Protein AF-0000000084412461 (afdb_homodimer)

Radius of gyration: 21.17 Å; Cα contacts (8 Å, |Δi|>4): 610; chains: 2; bounding box: 41×63×53 Å

Sequence (320 aa):
MPRYLPRSIGRQGPRAPRRENVCLLAYGSSVNEALAAAEMLERDGVSVTVIDARFCKPLYTTLILSAAKEHPVMISIEEGSMGRFAAHVMQFLALEGLLDGGLKFRPMTLPDRYIEHGAFRDQLAIAGLTAQHIASTALTTLGRAKDAAKFSLSALSGGAMPRYLPRSIGRQGPRAPRRENVCLLAYGSSVNEALAAAEMLERDGVSVTVIDARFCKPLYTTLILSAAKEHPVMISIEEGSMGRFAAHVMQFLALEGLLDGGLKFRPMTLPDRYIEHGAFRDQLAIAGLTAQHIASTALTTLGRAKDAAKFSLSALSGGA

Foldseek 3Di:
DKDFPPVVCVPPPPPPPLLQEEEEEEEDPLQVQQSLLCVVSVVVVGHYTYIYQDDLPPGPLVVLVVRLQSHQEYEYAYAADPPTSLVVSVVSCVVVVSVVDRHDYHYQYFDPDDQDDDDPVSSCVVRLSGSLSVNLVSCVSSVNNVVNVVSVVVVVPVVD/DKDFPPVVCPPPPPPPDLLQEEEEEEEDPLQVQQSLLSVVSVVVVGRYTYIYQDDLPPGPLVVLVVNLQSHQEYEYAYAADPPTSLVVSVVSCVVVVSVVPRHDYHYQYFDPDDQDDDDPVSSCVVRLSGSLSVNLVSCVSSVNNVVNVVSVVVVVPVVD

InterPro domains:
  IPR005477 Deoxyxylulose-5-phosphate synthase [PTHR43322] (18-148)
  IPR009014 Transketolase C-terminal/Pyruvate-ferredoxin oxidoreductase domain II [G3DSA:3.40.50.920] (16-142)
  IPR009014 Transketolase C-terminal/Pyruvate-ferredoxin oxidoreductase domain II [SSF52922] (19-142)
  IPR033248 Transketolase, C-terminal domain [PF02780] (19-134)

Organism: Gonium pectorale (NCBI:txid33097)

Solvent-accessible surface area (backbone atoms only — not comparable to full-atom values): 17009 Å² total; per-residue (Å²): 124,58,36,74,42,63,66,44,59,61,68,83,45,78,81,62,60,68,85,40,30,38,34,39,40,17,31,65,83,32,39,62,31,49,52,52,14,40,54,56,34,42,74,70,69,32,44,46,45,37,32,36,40,72,48,70,71,74,69,62,57,72,60,52,51,52,51,50,73,71,16,44,30,38,34,34,34,35,84,40,57,80,37,40,57,55,28,55,52,48,52,52,37,30,75,70,50,44,30,44,43,64,20,36,53,41,75,44,44,37,60,99,61,91,72,68,89,66,58,66,70,54,41,31,53,74,44,54,60,32,25,50,43,49,33,24,51,53,30,40,74,71,68,35,51,76,71,19,46,61,46,64,52,51,69,66,59,65,76,111,123,59,37,74,41,64,64,43,58,60,69,84,45,79,81,57,58,65,83,36,29,36,33,40,40,17,32,66,84,32,38,61,31,50,53,53,14,40,54,56,35,40,75,69,68,31,40,48,45,39,32,37,38,73,48,70,71,75,68,62,56,71,60,51,50,51,51,50,73,70,15,43,30,40,34,33,34,34,85,42,55,79,36,39,56,54,27,54,53,48,52,52,37,28,73,70,52,46,29,44,54,61,20,36,53,40,74,43,43,37,59,100,60,91,74,68,90,67,57,66,70,54,40,30,52,74,45,56,60,34,26,49,44,50,34,24,51,52,30,40,74,69,68,35,49,76,70,20,47,61,46,62,52,52,68,65,58,64,75,110

pLDDT: mean 85.79, std 17.81, range [30.97, 98.62]

Secondary structure (DSSP, 8-state):
--EEETTTTS---S---GGGEEEEEEEGGGHHHHHHHHHHHHHTT-EEEEEE---SSS--HHHHHHHHHH-SEEEEEEEEETTSHHHHHHHHHHHTTTTTTT-EEEEEEE-SS---S--HHHHHHHHT-SHHHHHHHHHHHTT-HHHHHHHHHHHHHTT-/--EEETTTTS---S---GGGEEEEEEEGGGHHHHHHHHHHHHHTT-EEEEEE---SSS--HHHHHHHHHH-SEEEEEEEEETTSHHHHHHHHHHHTTTTTTT-EEEEEEE-SS---S--HHHHHHHHT-SHHHHHHHHHHHTT-HHHHHHHHHHHHHTT-

Structure (mmCIF, N/CA/C/O backbone):
data_AF-0000000084412461-model_v1
#
loop_
_entity.id
_entity.type
_entity.pdbx_description
1 polymer 'Transketolase C-terminal domain-containing protein'
#
loop_
_atom_site.group_PDB
_atom_site.id
_atom_site.type_symbol
_atom_site.label_atom_id
_atom_site.label_alt_id
_atom_site.label_comp_id
_atom_site.label_asym_id
_atom_site.label_entity_id
_atom_site.label_seq_id
_atom_site.pdbx_PDB_ins_code
_atom_site.Cartn_x
_atom_site.Cartn_y
_atom_site.Cartn_z
_atom_site.occupancy
_atom_site.B_iso_or_equiv
_atom_site.auth_seq_id
_atom_site.auth_comp_id
_atom_site.auth_asym_id
_atom_site.auth_atom_id
_atom_site.pdbx_PDB_model_num
ATOM 1 N N . MET A 1 1 ? 17.828 16.391 -1.914 1 61.44 1 MET A N 1
ATOM 2 C CA . MET A 1 1 ? 17.719 15.281 -0.967 1 61.44 1 MET A CA 1
ATOM 3 C C . MET A 1 1 ? 16.547 15.492 -0.015 1 61.44 1 MET A C 1
ATOM 5 O O . MET A 1 1 ? 16.234 16.625 0.361 1 61.44 1 MET A O 1
ATOM 9 N N . PRO A 1 2 ? 15.758 14.438 0.182 1 65.56 2 PRO A N 1
ATOM 10 C CA . PRO A 1 2 ? 14.719 14.594 1.2 1 65.56 2 PRO A CA 1
ATOM 11 C C . PRO A 1 2 ? 15.258 15.164 2.512 1 65.56 2 PRO A C 1
ATOM 13 O O . PRO A 1 2 ? 16.438 15 2.82 1 65.56 2 PRO A O 1
ATOM 16 N N . ARG A 1 3 ? 14.547 16.078 3.068 1 69.62 3 ARG A N 1
ATOM 17 C CA . ARG A 1 3 ? 15.008 16.703 4.305 1 69.62 3 ARG A CA 1
ATOM 18 C C . ARG A 1 3 ? 13.984 16.531 5.422 1 69.62 3 ARG A C 1
ATOM 20 O O . ARG A 1 3 ? 12.773 16.641 5.191 1 69.62 3 ARG A O 1
ATOM 27 N N . TYR A 1 4 ? 14.508 15.859 6.527 1 71.06 4 TYR A N 1
ATOM 28 C CA . TYR A 1 4 ? 13.711 16.016 7.738 1 71.06 4 TYR A CA 1
ATOM 29 C C . TYR A 1 4 ? 13.445 17.484 8.031 1 71.06 4 TYR A C 1
ATOM 31 O O . TYR A 1 4 ? 14.344 18.312 7.941 1 71.06 4 TYR A O 1
ATOM 39 N N . LEU A 1 5 ? 12.312 17.812 7.727 1 61.28 5 LEU A N 1
ATOM 40 C CA . LEU A 1 5 ? 12.047 19.188 8.109 1 61.28 5 LEU A CA 1
ATOM 41 C C . LEU A 1 5 ? 11.922 19.312 9.625 1 61.28 5 LEU A C 1
ATOM 43 O O . LEU A 1 5 ? 11.227 18.516 10.266 1 61.28 5 LEU A O 1
ATOM 47 N N . PRO A 1 6 ? 13.039 19.656 10.188 1 48.38 6 PRO A N 1
ATOM 48 C CA . PRO A 1 6 ? 13.078 19.906 11.633 1 48.38 6 PRO A CA 1
ATOM 49 C C . PRO A 1 6 ? 11.766 20.469 12.164 1 48.38 6 PRO A C 1
ATOM 51 O O . PRO A 1 6 ? 11.633 20.703 13.367 1 48.38 6 PRO A O 1
ATOM 54 N N . ARG A 1 7 ? 10.93 21.141 11.336 1 46.88 7 ARG A N 1
ATOM 55 C CA . ARG A 1 7 ? 10.016 21.766 12.281 1 46.88 7 ARG A CA 1
ATOM 56 C C . ARG A 1 7 ? 9.383 20.719 13.203 1 46.88 7 ARG A C 1
ATOM 58 O O . ARG A 1 7 ? 8.43 21.031 13.922 1 46.88 7 ARG A O 1
ATOM 65 N N . SER A 1 8 ? 9.359 19.453 13.055 1 40.59 8 SER A N 1
ATOM 66 C CA . SER A 1 8 ? 8.82 19.219 14.398 1 40.59 8 SER A CA 1
ATOM 67 C C . SER A 1 8 ? 9.539 20.094 15.422 1 40.59 8 SER A C 1
ATOM 69 O O . SER A 1 8 ? 10.695 19.828 15.766 1 40.59 8 SER A O 1
ATOM 71 N N . ILE A 1 9 ? 9.773 21.297 15.18 1 34.81 9 ILE A N 1
ATOM 72 C CA . ILE A 1 9 ? 9.898 22.203 16.312 1 34.81 9 ILE A CA 1
ATOM 73 C C . ILE A 1 9 ? 9.195 21.594 17.531 1 34.81 9 ILE A C 1
ATOM 75 O O . ILE A 1 9 ? 8.977 22.266 18.531 1 34.81 9 ILE A O 1
ATOM 79 N N . GLY A 1 10 ? 8.211 20.719 17.266 1 37.38 10 GLY A N 1
ATOM 80 C CA . GLY A 1 10 ? 7.766 20.438 18.625 1 37.38 10 GLY A CA 1
ATOM 81 C C . GLY A 1 10 ? 8.906 20.141 19.578 1 37.38 10 GLY A C 1
ATOM 82 O O . GLY A 1 10 ? 9.977 19.703 19.156 1 37.38 10 GLY A O 1
ATOM 83 N N . ARG A 1 11 ? 9.07 21 20.531 1 34.81 11 ARG A N 1
ATOM 84 C CA . ARG A 1 11 ? 9.852 20.734 21.734 1 34.81 11 ARG A CA 1
ATOM 85 C C . ARG A 1 11 ? 10.008 19.234 21.969 1 34.81 11 ARG A C 1
ATOM 87 O O . ARG A 1 11 ? 9.031 18.484 21.922 1 34.81 11 ARG A O 1
ATOM 94 N N . GLN A 1 12 ? 11.023 18.562 21.344 1 36.16 12 GLN A N 1
ATOM 95 C CA . GLN A 1 12 ? 11.336 17.297 22 1 36.16 12 GLN A CA 1
ATOM 96 C C . GLN A 1 12 ? 10.836 17.281 23.438 1 36.16 12 GLN A C 1
ATOM 98 O O . GLN A 1 12 ? 11.547 17.688 24.359 1 36.16 12 GLN A O 1
ATOM 103 N N . GLY A 1 13 ? 9.758 17.938 23.672 1 37.88 13 GLY A N 1
ATOM 104 C CA . GLY A 1 13 ? 9.422 17.609 25.062 1 37.88 13 GLY A CA 1
ATOM 105 C C . GLY A 1 13 ? 9.625 16.141 25.391 1 37.88 13 GLY A C 1
ATOM 106 O O . GLY A 1 13 ? 9.938 15.336 24.516 1 37.88 13 GLY A O 1
ATOM 107 N N . PRO A 1 14 ? 9.422 15.797 26.578 1 40.53 14 PRO A N 1
ATOM 108 C CA . PRO A 1 14 ? 9.625 14.406 26.984 1 40.53 14 PRO A CA 1
ATOM 109 C C . PRO A 1 14 ? 9.102 13.406 25.953 1 40.53 14 PRO A C 1
ATOM 111 O O . PRO A 1 14 ? 8.148 13.703 25.234 1 40.53 14 PRO A O 1
ATOM 114 N N . ARG A 1 15 ? 10.031 12.562 25.219 1 44.59 15 ARG A N 1
ATOM 115 C CA . ARG A 1 15 ? 9.773 11.438 24.328 1 44.59 15 ARG A CA 1
ATOM 116 C C . ARG A 1 15 ? 8.344 10.938 24.484 1 44.59 15 ARG A C 1
ATOM 118 O O . ARG A 1 15 ? 7.957 10.461 25.547 1 44.59 15 ARG A O 1
ATOM 125 N N . ALA A 1 16 ? 7.359 11.703 23.828 1 50.62 16 ALA A N 1
ATOM 126 C CA . ALA A 1 16 ? 6.031 11.109 23.922 1 50.62 16 ALA A CA 1
ATOM 127 C C . ALA A 1 16 ? 6.094 9.602 23.688 1 50.62 16 ALA A C 1
ATOM 129 O O . ALA A 1 16 ? 6.996 9.109 23.016 1 50.62 16 ALA A O 1
ATOM 130 N N . PRO A 1 17 ? 5.324 8.875 24.469 1 51.75 17 PRO A N 1
ATOM 131 C CA . PRO A 1 17 ? 5.285 7.426 24.25 1 51.75 17 PRO A CA 1
ATOM 132 C C . PRO A 1 17 ? 5.09 7.055 22.781 1 51.75 17 PRO A C 1
ATOM 134 O O . PRO A 1 17 ? 4.457 7.805 22.031 1 51.75 17 PRO A O 1
ATOM 137 N N . ARG A 1 18 ? 5.965 6.207 22.25 1 56.41 18 ARG A N 1
ATOM 138 C CA . ARG A 1 18 ? 5.969 5.645 20.906 1 56.41 18 ARG A CA 1
ATOM 139 C C . ARG A 1 18 ? 4.555 5.578 20.344 1 56.41 18 ARG A C 1
ATOM 141 O O . ARG A 1 18 ? 4.352 5.797 19.141 1 56.41 18 ARG A O 1
ATOM 148 N N . ARG A 1 19 ? 3.541 5.59 21.234 1 61.75 19 ARG A N 1
ATOM 149 C CA . ARG A 1 19 ? 2.186 5.281 20.797 1 61.75 19 ARG A CA 1
ATOM 150 C C . ARG A 1 19 ? 1.509 6.516 20.203 1 61.75 19 ARG A C 1
ATOM 152 O O . ARG A 1 19 ? 0.489 6.402 19.516 1 61.75 19 ARG A O 1
ATOM 159 N N . GLU A 1 20 ? 2.143 7.645 20.406 1 71 20 GLU A N 1
ATOM 160 C CA . GLU A 1 20 ? 1.549 8.875 19.891 1 71 20 GLU A CA 1
ATOM 161 C C . GLU A 1 20 ? 2.521 9.609 18.969 1 71 20 GLU A C 1
ATOM 163 O O . GLU A 1 20 ? 2.721 10.82 19.125 1 71 20 GLU A O 1
ATOM 168 N N . ASN A 1 21 ? 3.062 8.875 18.078 1 89.31 21 ASN A N 1
ATOM 169 C CA . ASN A 1 21 ? 4.047 9.398 17.141 1 89.31 21 ASN A CA 1
ATOM 170 C C . ASN A 1 21 ? 3.625 9.148 15.695 1 89.31 21 ASN A C 1
ATOM 172 O O . ASN A 1 21 ? 3.258 8.031 15.336 1 89.31 21 ASN A O 1
ATOM 176 N N . VAL A 1 22 ? 3.541 10.297 14.891 1 96.12 22 VAL A N 1
ATOM 177 C CA . VAL A 1 22 ? 3.1 10.242 13.5 1 96.12 22 VAL A CA 1
ATOM 178 C C . VAL A 1 22 ? 4.195 10.789 12.594 1 96.12 22 VAL A C 1
ATOM 180 O O . VAL A 1 22 ? 4.824 11.805 12.906 1 96.12 22 VAL A O 1
ATOM 183 N N . CYS A 1 23 ? 4.449 10.109 11.492 1 96.5 23 CYS A N 1
ATOM 184 C CA . CYS A 1 23 ? 5.297 10.625 10.422 1 96.5 23 CYS A CA 1
ATOM 185 C C . CYS A 1 23 ? 4.453 11.164 9.273 1 96.5 23 CYS A C 1
ATOM 187 O O . CYS A 1 23 ? 3.641 10.438 8.695 1 96.5 23 CYS A O 1
ATOM 189 N N . LEU A 1 24 ? 4.582 12.438 9.016 1 97.62 24 LEU A N 1
ATOM 190 C CA . LEU A 1 24 ? 4 13.039 7.824 1 97.62 24 LEU A CA 1
ATOM 191 C C . LEU A 1 24 ? 5.031 13.125 6.703 1 97.62 24 LEU A C 1
ATOM 193 O O . LEU A 1 24 ? 5.977 13.914 6.777 1 97.62 24 LEU A O 1
ATOM 197 N N . LEU A 1 25 ? 4.918 12.281 5.703 1 96.81 25 LEU A N 1
ATOM 198 C CA . LEU A 1 25 ? 5.781 12.227 4.527 1 96.81 25 LEU A CA 1
ATOM 199 C C . LEU A 1 25 ? 5.168 13.008 3.369 1 96.81 25 LEU A C 1
ATOM 201 O O . LEU A 1 25 ? 4.262 12.516 2.691 1 96.81 25 LEU A O 1
ATOM 205 N N . ALA A 1 26 ? 5.684 14.18 3.197 1 96 26 ALA A N 1
ATOM 206 C CA . ALA A 1 26 ? 5.047 15.086 2.242 1 96 26 ALA A CA 1
ATOM 207 C C . ALA A 1 26 ? 5.898 15.25 0.986 1 96 26 ALA A C 1
ATOM 209 O O . ALA A 1 26 ? 7.129 15.219 1.056 1 96 26 ALA A O 1
ATOM 210 N N . TYR A 1 27 ? 5.242 15.352 -0.081 1 92.94 27 TYR A N 1
ATOM 211 C CA . TYR A 1 27 ? 5.859 15.578 -1.384 1 92.94 27 TYR A CA 1
ATOM 212 C C . TYR A 1 27 ? 5.207 16.75 -2.1 1 92.94 27 TYR A C 1
ATOM 214 O O . TYR A 1 27 ? 3.979 16.844 -2.154 1 92.94 27 TYR A O 1
ATOM 222 N N . GLY A 1 28 ? 6.074 17.688 -2.645 1 88.25 28 GLY A N 1
ATOM 223 C CA . GLY A 1 28 ? 5.582 18.812 -3.434 1 88.25 28 GLY A CA 1
ATOM 224 C C . GLY A 1 28 ? 5.016 19.938 -2.586 1 88.25 28 GLY A C 1
ATOM 225 O O . GLY A 1 28 ? 5.594 20.297 -1.56 1 88.25 28 GLY A O 1
ATOM 226 N N . SER A 1 29 ? 3.945 20.531 -3.086 1 88.81 29 SER A N 1
ATOM 227 C CA . SER A 1 29 ? 3.367 21.719 -2.469 1 88.81 29 SER A CA 1
ATOM 228 C C . SER A 1 29 ? 2.635 21.375 -1.178 1 88.81 29 SER A C 1
ATOM 230 O O . SER A 1 29 ? 2.232 22.266 -0.427 1 88.81 29 SER A O 1
ATOM 232 N N . SER A 1 30 ? 2.621 20.141 -0.897 1 93.06 30 SER A N 1
ATOM 233 C CA . SER A 1 30 ? 1.871 19.688 0.269 1 93.06 30 SER A CA 1
ATOM 234 C C . SER A 1 30 ? 2.67 19.875 1.552 1 93.06 30 SER A C 1
ATOM 236 O O . SER A 1 30 ? 2.137 19.719 2.652 1 93.06 30 SER A O 1
ATOM 238 N N . VAL A 1 31 ? 3.895 20.219 1.494 1 93.12 31 VAL A N 1
ATOM 239 C CA . VAL A 1 31 ? 4.793 20.312 2.639 1 93.12 31 VAL A CA 1
ATOM 240 C C . VAL A 1 31 ? 4.273 21.359 3.625 1 93.12 31 VAL A C 1
ATOM 242 O O . VAL A 1 31 ? 4.27 21.125 4.836 1 93.12 31 VAL A O 1
ATOM 245 N N . ASN A 1 32 ? 3.797 22.5 3.145 1 93.56 32 ASN A N 1
ATOM 246 C CA . ASN A 1 32 ? 3.283 23.531 4.023 1 93.56 32 ASN A CA 1
ATOM 247 C C . ASN A 1 32 ? 2.064 23.062 4.809 1 93.56 32 ASN A C 1
ATOM 249 O O . ASN A 1 32 ? 1.948 23.328 6.008 1 93.56 32 ASN A O 1
ATOM 253 N N . GLU A 1 33 ? 1.174 22.406 4.109 1 95.81 33 GLU A N 1
ATOM 254 C CA . GLU A 1 33 ? 0.006 21.859 4.789 1 95.81 33 GLU A CA 1
ATOM 255 C C . GLU A 1 33 ? 0.412 20.812 5.828 1 95.81 33 GLU A C 1
ATOM 257 O O . GLU A 1 33 ? -0.195 20.734 6.898 1 95.81 33 GLU A O 1
ATOM 262 N N . ALA A 1 34 ? 1.41 20.016 5.516 1 96.81 34 ALA A N 1
ATOM 263 C CA . ALA A 1 34 ? 1.905 19.016 6.453 1 96.81 34 ALA A CA 1
ATOM 264 C C . ALA A 1 34 ? 2.48 19.656 7.707 1 96.81 34 ALA A C 1
ATOM 266 O O . ALA A 1 34 ? 2.244 19.188 8.82 1 96.81 34 ALA A O 1
ATOM 267 N N . LEU A 1 35 ? 3.225 20.719 7.484 1 94.88 35 LEU A N 1
ATOM 268 C CA . LEU A 1 35 ? 3.809 21.438 8.609 1 94.88 35 LEU A CA 1
ATOM 269 C C . LEU A 1 35 ? 2.721 22.047 9.484 1 94.88 35 LEU A C 1
ATOM 271 O O . LEU A 1 35 ? 2.793 21.984 10.711 1 94.88 35 LEU A O 1
ATOM 275 N N . ALA A 1 36 ? 1.75 22.672 8.852 1 95.06 36 ALA A N 1
ATOM 276 C CA . ALA A 1 36 ? 0.625 23.234 9.594 1 95.06 36 ALA A CA 1
ATOM 277 C C . ALA A 1 36 ? -0.121 22.156 10.367 1 95.06 36 ALA A C 1
ATOM 279 O O . ALA A 1 36 ? -0.511 22.359 11.523 1 95.06 36 ALA A O 1
ATOM 280 N N . ALA A 1 37 ? -0.354 21.031 9.742 1 96.62 37 ALA A N 1
ATOM 281 C CA . ALA A 1 37 ? -1.001 19.906 10.406 1 96.62 37 ALA A CA 1
ATOM 282 C C . ALA A 1 37 ? -0.19 19.438 11.617 1 96.62 37 ALA A C 1
ATOM 284 O O . ALA A 1 37 ? -0.755 19.094 12.656 1 96.62 37 ALA A O 1
ATOM 285 N N . ALA A 1 38 ? 1.121 19.375 11.391 1 95.31 38 ALA A N 1
ATOM 286 C CA . ALA A 1 38 ? 2.006 18.969 12.477 1 95.31 38 ALA A CA 1
ATOM 287 C C . ALA A 1 38 ? 1.814 19.859 13.703 1 95.31 38 ALA A C 1
ATOM 289 O O . ALA A 1 38 ? 1.753 19.375 14.828 1 95.31 38 ALA A O 1
ATOM 290 N N . GLU A 1 39 ? 1.696 21.125 13.484 1 94 39 GLU A N 1
ATOM 291 C CA . GLU A 1 39 ? 1.469 22.062 14.578 1 94 39 GLU A CA 1
ATOM 292 C C . GLU A 1 39 ? 0.156 21.766 15.297 1 94 39 GLU A C 1
ATOM 294 O O . GLU A 1 39 ? 0.102 21.781 16.531 1 94 39 GLU A O 1
ATOM 299 N N . MET A 1 40 ? -0.851 21.531 14.523 1 93.81 40 MET A N 1
ATOM 300 C CA . MET A 1 40 ? -2.156 21.203 15.094 1 93.81 40 MET A CA 1
ATOM 301 C C . MET A 1 40 ? -2.08 19.938 15.945 1 93.81 40 MET A C 1
ATOM 303 O O . MET A 1 40 ? -2.629 19.891 17.047 1 93.81 40 MET A O 1
ATOM 307 N N . LEU A 1 41 ? -1.422 18.953 15.445 1 94.56 41 LEU A N 1
ATOM 308 C CA . LEU A 1 41 ? -1.308 17.656 16.125 1 94.56 41 LEU A CA 1
ATOM 309 C C . LEU A 1 41 ? -0.507 17.797 17.406 1 94.56 41 LEU A C 1
ATOM 311 O O . LEU A 1 41 ? -0.844 17.172 18.422 1 94.56 41 LEU A O 1
ATOM 315 N N . GLU A 1 42 ? 0.53 18.578 17.312 1 92.12 42 GLU A N 1
ATOM 316 C CA . GLU A 1 42 ? 1.355 18.781 18.5 1 92.12 42 GLU A CA 1
ATOM 317 C C . GLU A 1 42 ? 0.559 19.453 19.625 1 92.12 42 GLU A C 1
ATOM 319 O O . GLU A 1 42 ? 0.757 19.141 20.797 1 92.12 42 GLU A O 1
ATOM 324 N N . ARG A 1 43 ? -0.308 20.328 19.25 1 90.31 43 ARG A N 1
ATOM 325 C CA . ARG A 1 43 ? -1.186 20.953 20.234 1 90.31 43 ARG A CA 1
ATOM 326 C C . ARG A 1 43 ? -2.092 19.922 20.891 1 90.31 43 ARG A C 1
ATOM 328 O O . ARG A 1 43 ? -2.537 20.109 22.031 1 90.31 43 ARG A O 1
ATOM 335 N N . ASP A 1 44 ? -2.289 18.875 20.188 1 89.12 44 ASP A N 1
ATOM 336 C CA . ASP A 1 44 ? -3.131 17.812 20.719 1 89.12 44 ASP A CA 1
ATOM 337 C C . ASP A 1 44 ? -2.287 16.734 21.391 1 89.12 44 ASP A C 1
ATOM 339 O O . ASP A 1 44 ? -2.783 15.641 21.703 1 89.12 44 ASP A O 1
ATOM 343 N N . GLY A 1 45 ? -1.04 16.938 21.562 1 89.62 45 GLY A N 1
ATOM 344 C CA . GLY A 1 45 ? -0.175 16.031 22.312 1 89.62 45 GLY A CA 1
ATOM 345 C C . GLY A 1 45 ? 0.407 14.93 21.453 1 89.62 45 GLY A C 1
ATOM 346 O O . GLY A 1 45 ? 0.836 13.898 21.984 1 89.62 45 GLY A O 1
ATOM 347 N N . VAL A 1 46 ? 0.328 15.047 20.172 1 92.25 46 VAL A N 1
ATOM 348 C CA . VAL A 1 46 ? 0.881 14.039 19.266 1 92.25 46 VAL A CA 1
ATOM 349 C C . VAL A 1 46 ? 2.268 14.477 18.797 1 92.25 46 VAL A C 1
ATOM 351 O O . VAL A 1 46 ? 2.459 15.625 18.391 1 92.25 46 VAL A O 1
ATOM 354 N N . SER A 1 47 ? 3.246 13.625 19.016 1 93 47 SER A N 1
ATOM 355 C CA . SER A 1 47 ? 4.559 13.883 18.438 1 93 47 SER A CA 1
ATOM 356 C C . SER A 1 47 ? 4.559 13.648 16.938 1 93 47 SER A C 1
ATOM 358 O O . SER A 1 47 ? 4.02 12.648 16.453 1 93 47 SER A O 1
ATOM 360 N N . VAL A 1 48 ? 5.133 14.633 16.188 1 94 48 VAL A N 1
ATOM 361 C CA . VAL A 1 48 ? 5.047 14.531 14.734 1 94 48 VAL A CA 1
ATOM 362 C C . VAL A 1 48 ? 6.43 14.734 14.125 1 94 48 VAL A C 1
ATOM 364 O O . VAL A 1 48 ? 7.176 15.625 14.539 1 94 48 VAL A O 1
ATOM 367 N N . THR A 1 49 ? 6.773 13.859 13.211 1 93.06 49 THR A N 1
ATOM 368 C CA . THR A 1 49 ? 7.902 14.047 12.305 1 93.06 49 THR A CA 1
ATOM 369 C C . THR A 1 49 ? 7.414 14.391 10.898 1 93.06 49 THR A C 1
ATOM 371 O O . THR A 1 49 ? 6.535 13.719 10.359 1 93.06 49 THR A O 1
ATOM 374 N N . VAL A 1 50 ? 7.926 15.484 10.398 1 94.44 50 VAL A N 1
ATOM 375 C CA . VAL A 1 50 ? 7.59 15.852 9.031 1 94.44 50 VAL A CA 1
ATOM 376 C C . VAL A 1 50 ? 8.797 15.633 8.125 1 94.44 50 VAL A C 1
ATOM 378 O O . VAL A 1 50 ? 9.898 16.109 8.43 1 94.44 50 VAL A O 1
ATOM 381 N N . ILE A 1 51 ? 8.617 14.914 7.07 1 93.75 51 ILE A N 1
ATOM 382 C CA . ILE A 1 51 ? 9.656 14.68 6.074 1 93.75 51 ILE A CA 1
ATOM 383 C C . ILE A 1 51 ? 9.25 15.297 4.742 1 93.75 51 ILE A C 1
ATOM 385 O O . ILE A 1 51 ? 8.156 15.039 4.238 1 93.75 51 ILE A O 1
ATOM 389 N N . ASP A 1 52 ? 10.055 16.141 4.305 1 93.56 52 ASP A N 1
ATOM 390 C CA . ASP A 1 52 ? 9.945 16.641 2.938 1 93.56 52 ASP A CA 1
ATOM 391 C C . ASP A 1 52 ? 10.68 15.727 1.961 1 93.56 52 ASP A C 1
ATOM 393 O O . ASP A 1 52 ? 11.914 15.727 1.911 1 93.56 52 ASP A O 1
ATOM 397 N N . ALA A 1 53 ? 9.961 15.016 1.152 1 92.12 53 ALA A N 1
ATOM 398 C CA . ALA A 1 53 ? 10.57 14.047 0.24 1 92.12 53 ALA A CA 1
ATOM 399 C C . ALA A 1 53 ? 11.305 14.75 -0.897 1 92.12 53 ALA A C 1
ATOM 401 O O . ALA A 1 53 ? 12.258 14.211 -1.454 1 92.12 53 ALA A O 1
ATOM 402 N N . ARG A 1 54 ? 10.812 15.914 -1.25 1 87.88 54 ARG A N 1
ATOM 403 C CA . ARG A 1 54 ? 11.398 16.797 -2.256 1 87.88 54 ARG A CA 1
ATOM 404 C C . ARG A 1 54 ? 11.203 16.234 -3.66 1 87.88 54 ARG A C 1
ATOM 406 O O . ARG A 1 54 ? 10.805 16.953 -4.574 1 87.88 54 ARG A O 1
ATOM 413 N N . PHE A 1 55 ? 11.555 14.93 -3.842 1 85.56 55 PHE A N 1
ATOM 414 C CA . PHE A 1 55 ? 11.422 14.273 -5.137 1 85.56 55 PHE A CA 1
ATOM 415 C C . PHE A 1 55 ? 10.555 13.031 -5.031 1 85.56 55 PHE A C 1
ATOM 417 O O . PHE A 1 55 ? 10.57 12.336 -4.012 1 85.56 55 PHE A O 1
ATOM 424 N N . CYS A 1 56 ? 9.828 12.812 -6.047 1 84.81 56 CYS A N 1
ATOM 425 C CA . CYS A 1 56 ? 9.016 11.602 -6.117 1 84.81 56 CYS A CA 1
ATOM 426 C C . CYS A 1 56 ? 9.891 10.375 -6.371 1 84.81 56 CYS A C 1
ATOM 428 O O . CYS A 1 56 ? 9.633 9.297 -5.824 1 84.81 56 CYS A O 1
ATOM 430 N N . LYS A 1 57 ? 10.82 10.477 -7.316 1 85.5 57 LYS A N 1
ATOM 431 C CA . LYS A 1 57 ? 11.781 9.43 -7.656 1 85.5 57 LYS A CA 1
ATOM 432 C C . LYS A 1 57 ? 13.203 9.992 -7.738 1 85.5 57 LYS A C 1
ATOM 434 O O . LYS A 1 57 ? 13.406 11.109 -8.211 1 85.5 57 LYS A O 1
ATOM 439 N N . PRO A 1 58 ? 14.281 9.328 -7.324 1 89.88 58 PRO A N 1
ATOM 440 C CA . PRO A 1 58 ? 14.211 8.062 -6.598 1 89.88 58 PRO A CA 1
ATOM 441 C C . PRO A 1 58 ? 13.711 8.227 -5.168 1 89.88 58 PRO A C 1
ATOM 443 O O . PRO A 1 58 ? 13.844 9.305 -4.582 1 89.88 58 PRO A O 1
ATOM 446 N N . LEU A 1 59 ? 13.102 7.113 -4.688 1 92.25 59 LEU A N 1
ATOM 447 C CA . LEU A 1 59 ? 12.719 7.121 -3.281 1 92.25 59 LEU A CA 1
ATOM 448 C C . LEU A 1 59 ? 13.945 7.07 -2.379 1 92.25 59 LEU A C 1
ATOM 450 O O . LEU A 1 59 ? 14.906 6.363 -2.674 1 92.25 59 LEU A O 1
ATOM 454 N N . TYR A 1 60 ? 13.875 7.816 -1.386 1 90.62 60 TYR A N 1
ATOM 455 C CA . TYR A 1 60 ? 14.891 7.691 -0.344 1 90.62 60 TYR A CA 1
ATOM 456 C C . TYR A 1 60 ? 14.555 6.559 0.616 1 90.62 60 TYR A C 1
ATOM 458 O O . TYR A 1 60 ? 14.062 6.797 1.72 1 90.62 60 TYR A O 1
ATOM 466 N N . THR A 1 61 ? 14.828 5.379 0.238 1 93.75 61 THR A N 1
ATOM 467 C CA . THR A 1 61 ? 14.297 4.168 0.864 1 93.75 61 THR A CA 1
ATOM 468 C C . THR A 1 61 ? 14.844 4.016 2.283 1 93.75 61 THR A C 1
ATOM 470 O O . THR A 1 61 ? 14.125 3.553 3.178 1 93.75 61 THR A O 1
ATOM 473 N N . THR A 1 62 ? 16.125 4.383 2.5 1 93 62 THR A N 1
ATOM 474 C CA . THR A 1 62 ? 16.703 4.277 3.836 1 93 62 THR A CA 1
ATOM 475 C C . THR A 1 62 ? 15.961 5.18 4.816 1 93 62 THR A C 1
ATOM 477 O O . THR A 1 62 ? 15.656 4.77 5.941 1 93 62 THR A O 1
ATOM 480 N N . LEU A 1 63 ? 15.664 6.355 4.383 1 89.81 63 LEU A N 1
ATOM 481 C CA . LEU A 1 63 ? 14.938 7.316 5.207 1 89.81 63 LEU A CA 1
ATOM 482 C C . LEU A 1 63 ? 13.523 6.828 5.488 1 89.81 63 LEU A C 1
ATOM 484 O O . LEU A 1 63 ? 13.055 6.879 6.629 1 89.81 63 LEU A O 1
ATOM 488 N N . ILE A 1 64 ? 12.859 6.355 4.5 1 93.75 64 ILE A N 1
ATOM 489 C CA . ILE A 1 64 ? 11.477 5.895 4.617 1 93.75 64 ILE A CA 1
ATOM 490 C C . ILE A 1 64 ? 11.422 4.672 5.527 1 93.75 64 ILE A C 1
ATOM 492 O O . ILE A 1 64 ? 10.523 4.555 6.367 1 93.75 64 ILE A O 1
ATOM 496 N N . LEU A 1 65 ? 12.438 3.822 5.328 1 94.75 65 LEU A N 1
ATOM 497 C CA . LEU A 1 65 ? 12.523 2.625 6.156 1 94.75 65 LEU A CA 1
ATOM 498 C C . LEU A 1 65 ? 12.664 2.992 7.629 1 94.75 65 LEU A C 1
ATOM 500 O O . LEU A 1 65 ? 11.93 2.482 8.477 1 94.75 65 LEU A O 1
ATOM 504 N N . SER A 1 66 ? 13.547 3.875 7.926 1 93.69 66 SER A N 1
ATOM 505 C CA . SER A 1 66 ? 13.781 4.312 9.297 1 93.69 66 SER A CA 1
ATOM 506 C C . SER A 1 66 ? 12.539 4.977 9.883 1 93.69 66 SER A C 1
ATOM 508 O O . SER A 1 66 ? 12.133 4.664 11 1 93.69 66 SER A O 1
ATOM 510 N N . ALA A 1 67 ? 11.914 5.824 9.141 1 92.56 67 ALA A N 1
ATOM 511 C CA . ALA A 1 67 ? 10.711 6.523 9.594 1 92.56 67 ALA A CA 1
ATOM 512 C C . ALA A 1 67 ? 9.578 5.539 9.875 1 92.56 67 ALA A C 1
ATOM 514 O O . ALA A 1 67 ? 8.852 5.684 10.859 1 92.56 67 ALA A O 1
ATOM 515 N N . ALA A 1 68 ? 9.414 4.566 9.008 1 95.19 68 ALA A N 1
ATOM 516 C CA . ALA A 1 68 ? 8.359 3.568 9.141 1 95.19 68 ALA A CA 1
ATOM 517 C C . ALA A 1 68 ? 8.57 2.721 10.398 1 95.19 68 ALA A C 1
ATOM 519 O O . ALA A 1 68 ? 7.602 2.326 11.055 1 95.19 68 ALA A O 1
ATOM 520 N N . LYS A 1 69 ? 9.797 2.488 10.656 1 93.88 69 LYS A N 1
ATOM 521 C CA . LYS A 1 69 ? 10.109 1.668 11.828 1 93.88 69 LYS A CA 1
ATOM 522 C C . LYS A 1 69 ? 9.945 2.465 13.117 1 93.88 69 LYS A C 1
ATOM 524 O O . LYS A 1 69 ? 9.625 1.897 14.164 1 93.88 69 LYS A O 1
ATOM 529 N N . GLU A 1 70 ? 10.094 3.742 13.047 1 92.06 70 GLU A N 1
ATOM 530 C CA . GLU A 1 70 ? 10.117 4.594 14.234 1 92.06 70 GLU A CA 1
ATOM 531 C C . GLU A 1 70 ? 8.727 5.137 14.547 1 92.06 70 GLU A C 1
ATOM 533 O O . GLU A 1 70 ? 8.508 5.734 15.602 1 92.06 70 GLU A O 1
ATOM 538 N N . HIS A 1 71 ? 7.793 4.969 13.695 1 94.12 71 HIS A N 1
ATOM 539 C CA . HIS A 1 71 ? 6.461 5.527 13.883 1 94.12 71 HIS A CA 1
ATOM 540 C C . HIS A 1 71 ? 5.383 4.469 13.68 1 94.12 71 HIS A C 1
ATOM 542 O O . HIS A 1 71 ? 5.441 3.695 12.719 1 94.12 71 HIS A O 1
ATOM 548 N N . PRO A 1 72 ? 4.379 4.457 14.531 1 95.81 72 PRO A N 1
ATOM 549 C CA . PRO A 1 72 ? 3.268 3.527 14.305 1 95.81 72 PRO A CA 1
ATOM 550 C C . PRO A 1 72 ? 2.344 3.973 13.172 1 95.81 72 PRO A C 1
ATOM 552 O O . PRO A 1 72 ? 1.58 3.164 12.641 1 95.81 72 PRO A O 1
ATOM 555 N N . VAL A 1 73 ? 2.324 5.25 12.867 1 97.25 73 VAL A N 1
ATOM 556 C CA . VAL A 1 73 ? 1.475 5.82 11.828 1 97.25 73 VAL A CA 1
ATOM 557 C C . VAL A 1 73 ? 2.322 6.648 10.867 1 97.25 73 VAL A C 1
ATOM 559 O O . VAL A 1 73 ? 3.158 7.449 11.289 1 97.25 73 VAL A O 1
ATOM 562 N N . MET A 1 74 ? 2.201 6.406 9.602 1 97.38 74 MET A N 1
ATOM 563 C CA . MET A 1 74 ? 2.805 7.203 8.539 1 97.38 74 MET A CA 1
ATOM 564 C C . MET A 1 74 ? 1.757 7.625 7.516 1 97.38 74 MET A C 1
ATOM 566 O O . MET A 1 74 ? 0.977 6.797 7.043 1 97.38 74 MET A O 1
ATOM 570 N N . ILE A 1 75 ? 1.693 8.906 7.242 1 98.44 75 ILE A N 1
ATOM 571 C CA . ILE A 1 75 ? 0.781 9.461 6.246 1 98.44 75 ILE A CA 1
ATOM 572 C C . ILE A 1 75 ? 1.581 10.109 5.117 1 98.44 75 ILE A C 1
ATOM 574 O O . ILE A 1 75 ? 2.453 10.945 5.371 1 98.44 75 ILE A O 1
ATOM 578 N N . SER A 1 76 ? 1.396 9.68 3.912 1 97.94 76 SER A N 1
ATOM 579 C CA . SER A 1 76 ? 1.975 10.375 2.766 1 97.94 76 SER A CA 1
ATOM 580 C C . SER A 1 76 ? 1.002 11.398 2.191 1 97.94 76 SER A C 1
ATOM 582 O O . SER A 1 76 ? -0.204 11.148 2.127 1 97.94 76 SER A O 1
ATOM 584 N N . ILE A 1 77 ? 1.497 12.539 1.857 1 97.75 77 ILE A N 1
ATOM 585 C CA . ILE A 1 77 ? 0.669 13.609 1.321 1 97.75 77 ILE A CA 1
ATOM 586 C C . ILE A 1 77 ? 1.261 14.109 0.006 1 97.75 77 ILE A C 1
ATOM 588 O O . ILE A 1 77 ? 2.457 14.406 -0.073 1 97.75 77 ILE A O 1
ATOM 592 N N . GLU A 1 78 ? 0.415 14.188 -1.047 1 96.56 78 GLU A N 1
ATOM 593 C CA . GLU A 1 78 ? 0.832 14.742 -2.33 1 96.56 78 GLU A CA 1
ATOM 594 C C . GLU A 1 78 ? -0.331 15.43 -3.039 1 96.56 78 GLU A C 1
ATOM 596 O O . GLU A 1 78 ? -1.49 15.062 -2.844 1 96.56 78 GLU A O 1
ATOM 601 N N . GLU A 1 79 ? -0.032 16.438 -3.791 1 94.06 79 GLU A N 1
ATOM 602 C CA . GLU A 1 79 ? -1.009 17.016 -4.703 1 94.06 79 GLU A CA 1
ATOM 603 C C . GLU A 1 79 ? -0.936 16.375 -6.082 1 94.06 79 GLU A C 1
ATOM 605 O O . GLU A 1 79 ? -0.877 17.062 -7.102 1 94.06 79 GLU A O 1
ATOM 610 N N . GLY A 1 80 ? -0.794 15.188 -6.172 1 93.12 80 GLY A N 1
ATOM 611 C CA . GLY A 1 80 ? -0.824 14.336 -7.348 1 93.12 80 GLY A CA 1
ATOM 612 C C . GLY A 1 80 ? -1.904 13.273 -7.289 1 93.12 80 GLY A C 1
ATOM 613 O O . GLY A 1 80 ? -2.451 12.992 -6.219 1 93.12 80 GLY A O 1
ATOM 614 N N . SER A 1 81 ? -2.199 12.766 -8.461 1 92.19 81 SER A N 1
ATOM 615 C CA . SER A 1 81 ? -3.211 11.711 -8.531 1 92.19 81 SER A CA 1
ATOM 616 C C . SER A 1 81 ? -2.691 10.406 -7.945 1 92.19 81 SER A C 1
ATOM 618 O O . SER A 1 81 ? -1.492 10.258 -7.703 1 92.19 81 SER A O 1
ATOM 620 N N . MET A 1 82 ? -3.635 9.469 -7.703 1 92.06 82 MET A N 1
ATOM 621 C CA . MET A 1 82 ? -3.268 8.125 -7.273 1 92.06 82 MET A CA 1
ATOM 622 C C . MET A 1 82 ? -2.299 7.484 -8.266 1 92.06 82 MET A C 1
ATOM 624 O O . MET A 1 82 ? -2.416 7.684 -9.469 1 92.06 82 MET A O 1
ATOM 628 N N . GLY A 1 83 ? -1.344 6.648 -7.715 1 93.06 83 GLY A N 1
ATOM 629 C CA . GLY A 1 83 ? -0.406 5.938 -8.57 1 93.06 83 GLY A CA 1
ATOM 630 C C . GLY A 1 83 ? 0.947 6.617 -8.664 1 93.06 83 GLY A C 1
ATOM 631 O O . GLY A 1 83 ? 1.825 6.16 -9.398 1 93.06 83 GLY A O 1
ATOM 632 N N . ARG A 1 84 ? 1.089 7.629 -7.969 1 93.5 84 ARG A N 1
ATOM 633 C CA . ARG A 1 84 ? 2.324 8.406 -8.023 1 93.5 84 ARG A CA 1
ATOM 634 C C . ARG A 1 84 ? 3.148 8.211 -6.758 1 93.5 84 ARG A C 1
ATOM 636 O O . ARG A 1 84 ? 3.465 7.082 -6.379 1 93.5 84 ARG A O 1
ATOM 643 N N . PHE A 1 85 ? 3.465 9.234 -6.117 1 95.5 85 PHE A N 1
ATOM 644 C CA . PHE A 1 85 ? 4.398 9.195 -5 1 95.5 85 PHE A CA 1
ATOM 645 C C . PHE A 1 85 ? 3.949 8.188 -3.949 1 95.5 85 PHE A C 1
ATOM 647 O O . PHE A 1 85 ? 4.711 7.293 -3.578 1 95.5 85 PHE A O 1
ATOM 654 N N . ALA A 1 86 ? 2.713 8.281 -3.467 1 97.12 86 ALA A N 1
ATOM 655 C CA . ALA A 1 86 ? 2.188 7.387 -2.436 1 97.12 86 ALA A CA 1
ATOM 656 C C . ALA A 1 86 ? 2.258 5.93 -2.885 1 97.12 86 ALA A C 1
ATOM 658 O O . ALA A 1 86 ? 2.535 5.039 -2.08 1 97.12 86 ALA A O 1
ATOM 659 N N . ALA A 1 87 ? 1.978 5.727 -4.156 1 96.62 87 ALA A N 1
ATOM 660 C CA . ALA A 1 87 ? 2.01 4.367 -4.691 1 96.62 87 ALA A CA 1
ATOM 661 C C . ALA A 1 87 ? 3.408 3.766 -4.574 1 96.62 87 ALA A C 1
ATOM 663 O O . ALA A 1 87 ? 3.561 2.604 -4.191 1 96.62 87 ALA A O 1
ATOM 664 N N . HIS A 1 88 ? 4.387 4.547 -4.906 1 96.44 88 HIS A N 1
ATOM 665 C CA . HIS A 1 88 ? 5.762 4.074 -4.828 1 96.44 88 HIS A CA 1
ATOM 666 C C . HIS A 1 88 ? 6.172 3.801 -3.385 1 96.44 88 HIS A C 1
ATOM 668 O O . HIS A 1 88 ? 6.836 2.803 -3.102 1 96.44 88 HIS A O 1
ATOM 674 N N . VAL A 1 89 ? 5.789 4.66 -2.508 1 97.44 89 VAL A N 1
ATOM 675 C CA . VAL A 1 89 ? 6.086 4.48 -1.091 1 97.44 89 VAL A CA 1
ATOM 676 C C . VAL A 1 89 ? 5.43 3.195 -0.585 1 97.44 89 VAL A C 1
ATOM 678 O O . VAL A 1 89 ? 6.082 2.369 0.057 1 97.44 89 VAL A O 1
ATOM 681 N N . MET A 1 90 ? 4.164 3.035 -0.915 1 97.44 90 MET A N 1
ATOM 682 C CA . MET A 1 90 ? 3.41 1.872 -0.453 1 97.44 90 MET A CA 1
ATOM 683 C C . MET A 1 90 ? 4.02 0.582 -0.992 1 97.44 90 MET A C 1
ATOM 685 O O . MET A 1 90 ? 4.133 -0.407 -0.266 1 97.44 90 MET A O 1
ATOM 689 N N . GLN A 1 91 ? 4.309 0.622 -2.264 1 96.88 91 GLN A N 1
ATOM 690 C CA . GLN A 1 91 ? 4.934 -0.56 -2.85 1 96.88 91 GLN A CA 1
ATOM 691 C C . GLN A 1 91 ? 6.211 -0.934 -2.102 1 96.88 91 GLN A C 1
ATOM 693 O O . GLN A 1 91 ? 6.422 -2.102 -1.766 1 96.88 91 GLN A O 1
ATOM 698 N N . PHE A 1 92 ? 7.035 0.035 -1.864 1 96.81 92 PHE A N 1
ATOM 699 C CA . PHE A 1 92 ? 8.281 -0.198 -1.134 1 96.81 92 PHE A CA 1
ATOM 700 C C . PHE A 1 92 ? 7.992 -0.77 0.249 1 96.81 92 PHE A C 1
ATOM 702 O O . PHE A 1 92 ? 8.586 -1.776 0.645 1 96.81 92 PHE A O 1
ATOM 709 N N . LEU A 1 93 ? 7.082 -0.163 0.983 1 97.81 93 LEU A N 1
ATOM 710 C CA . LEU A 1 93 ? 6.75 -0.594 2.336 1 97.81 93 LEU A CA 1
ATOM 711 C C . LEU A 1 93 ? 6.188 -2.012 2.332 1 97.81 93 LEU A C 1
ATOM 713 O O . LEU A 1 93 ? 6.52 -2.818 3.205 1 97.81 93 LEU A O 1
ATOM 717 N N . ALA A 1 94 ? 5.305 -2.309 1.369 1 97.44 94 ALA A N 1
ATOM 718 C CA . ALA A 1 94 ? 4.703 -3.635 1.257 1 97.44 94 ALA A CA 1
ATOM 719 C C . ALA A 1 94 ? 5.762 -4.699 0.989 1 97.44 94 ALA A C 1
ATOM 721 O O . ALA A 1 94 ? 5.742 -5.77 1.6 1 97.44 94 ALA A O 1
ATOM 722 N N . LEU A 1 95 ? 6.699 -4.406 0.115 1 96.25 95 LEU A N 1
ATOM 723 C CA . LEU A 1 95 ? 7.734 -5.359 -0.264 1 96.25 95 LEU A CA 1
ATOM 724 C C . LEU A 1 95 ? 8.703 -5.598 0.89 1 96.25 95 LEU A C 1
ATOM 726 O O . LEU A 1 95 ? 9.25 -6.695 1.03 1 96.25 95 LEU A O 1
ATOM 730 N N . GLU A 1 96 ? 8.828 -4.562 1.715 1 96.19 96 GLU A N 1
ATOM 731 C CA . GLU A 1 96 ? 9.695 -4.684 2.883 1 96.19 96 GLU A CA 1
ATOM 732 C C . GLU A 1 96 ? 8.961 -5.332 4.055 1 96.19 96 GLU A C 1
ATOM 734 O O . GLU A 1 96 ? 9.539 -5.535 5.121 1 96.19 96 GLU A O 1
ATOM 739 N N . GLY A 1 97 ? 7.672 -5.625 3.895 1 96.62 97 GLY A N 1
ATOM 740 C CA . GLY A 1 97 ? 6.879 -6.27 4.93 1 96.62 97 GLY A CA 1
ATOM 741 C C . GLY A 1 97 ? 6.48 -5.328 6.051 1 96.62 97 GLY A C 1
ATOM 742 O O . GLY A 1 97 ? 6.059 -5.773 7.121 1 96.62 97 GLY A O 1
ATOM 743 N N . LEU A 1 98 ? 6.57 -4.078 5.836 1 96.56 98 LEU A N 1
ATOM 744 C CA . LEU A 1 98 ? 6.34 -3.109 6.902 1 96.56 98 LEU A CA 1
ATOM 745 C C . LEU A 1 98 ? 4.852 -2.828 7.066 1 96.56 98 LEU A C 1
ATOM 747 O O . LEU A 1 98 ? 4.434 -2.238 8.062 1 96.56 98 LEU A O 1
ATOM 751 N N . LEU A 1 99 ? 4.031 -3.305 6.129 1 97.25 99 LEU A N 1
ATOM 752 C CA . LEU A 1 99 ? 2.59 -3.113 6.219 1 97.25 99 LEU A CA 1
ATOM 753 C C . LEU A 1 99 ? 1.908 -4.359 6.773 1 97.25 99 LEU A C 1
ATOM 755 O O . LEU A 1 99 ? 0.678 -4.43 6.82 1 97.25 99 LEU A O 1
ATOM 759 N N . ASP A 1 100 ? 2.711 -5.363 7.176 1 96.25 100 ASP A N 1
ATOM 760 C CA . ASP A 1 100 ? 2.184 -6.641 7.648 1 96.25 100 ASP A CA 1
ATOM 761 C C . ASP A 1 100 ? 1.695 -6.535 9.094 1 96.25 100 ASP A C 1
ATOM 763 O O . ASP A 1 100 ? 1.118 -7.48 9.625 1 96.25 100 ASP A O 1
ATOM 767 N N . GLY A 1 101 ? 2.004 -5.566 9.664 1 89.06 101 GLY A N 1
ATOM 768 C CA . GLY A 1 101 ? 1.702 -5.367 11.078 1 89.06 101 GLY A CA 1
ATOM 769 C C . GLY A 1 101 ? 2.656 -4.406 11.758 1 89.06 101 GLY A C 1
ATOM 770 O O . GLY A 1 101 ? 3.795 -4.234 11.32 1 89.06 101 GLY A O 1
ATOM 771 N N . GLY A 1 102 ? 2.404 -3.303 12.156 1 86.19 102 GLY A N 1
ATOM 772 C CA . GLY A 1 102 ? 3.24 -2.371 12.891 1 86.19 102 GLY A CA 1
ATOM 773 C C . GLY A 1 102 ? 3.07 -0.931 12.445 1 86.19 102 GLY A C 1
ATOM 774 O O . GLY A 1 102 ? 3.172 -0.008 13.258 1 86.19 102 GLY A O 1
ATOM 775 N N . LEU A 1 103 ? 2.926 -0.869 11.148 1 96.06 103 LEU A N 1
ATOM 776 C CA . LEU A 1 103 ? 2.766 0.472 10.594 1 96.06 103 LEU A CA 1
ATOM 777 C C . LEU A 1 103 ? 1.378 0.646 9.984 1 96.06 103 LEU A C 1
ATOM 779 O O . LEU A 1 103 ? 0.936 -0.189 9.195 1 96.06 103 LEU A O 1
ATOM 783 N N . LYS A 1 104 ? 0.689 1.582 10.453 1 97.75 104 LYS A N 1
ATOM 784 C CA . LYS A 1 104 ? -0.52 2.027 9.766 1 97.75 104 LYS A CA 1
ATOM 785 C C . LYS A 1 104 ? -0.205 3.129 8.758 1 97.75 104 LYS A C 1
ATOM 787 O O . LYS A 1 104 ? 0.284 4.199 9.133 1 97.75 104 LYS A O 1
ATOM 792 N N . PHE A 1 105 ? -0.426 2.848 7.523 1 98.31 105 PHE A N 1
ATOM 793 C CA . PHE A 1 105 ? -0.097 3.791 6.461 1 98.31 105 PHE A CA 1
ATOM 794 C C . PHE A 1 105 ? -1.362 4.336 5.809 1 98.31 105 PHE A C 1
ATOM 796 O O . PHE A 1 105 ? -2.295 3.584 5.523 1 98.31 105 PHE A O 1
ATOM 803 N N . ARG A 1 106 ? -1.465 5.637 5.598 1 98.62 106 ARG A N 1
ATOM 804 C CA . ARG A 1 106 ? -2.566 6.281 4.895 1 98.62 106 ARG A CA 1
ATOM 805 C C . ARG A 1 106 ? -2.049 7.219 3.809 1 98.62 106 ARG A C 1
ATOM 807 O O . ARG A 1 106 ? -1.363 8.203 4.102 1 98.62 106 ARG A O 1
ATOM 814 N N . PRO A 1 107 ? -2.359 6.949 2.531 1 98.31 107 PRO A N 1
ATOM 815 C CA . PRO A 1 107 ? -2.029 7.879 1.447 1 98.31 107 PRO A CA 1
ATOM 816 C C . PRO A 1 107 ? -3.088 8.961 1.257 1 98.31 107 PRO A C 1
ATOM 818 O O . PRO A 1 107 ? -4.285 8.672 1.275 1 98.31 107 PRO A O 1
ATOM 821 N N . MET A 1 108 ? -2.682 1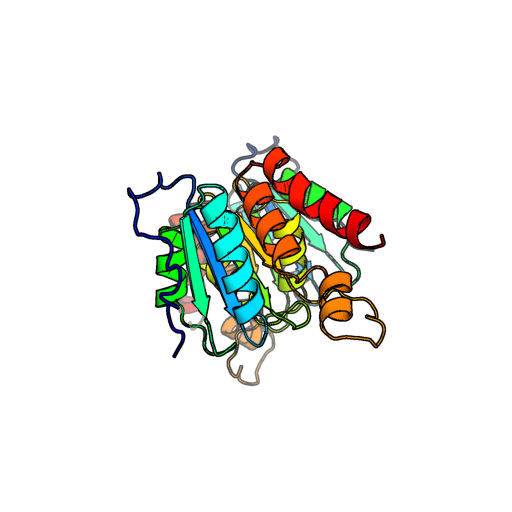0.18 1.228 1 98 108 MET A N 1
ATOM 822 C CA . MET A 1 108 ? -3.561 11.297 0.885 1 98 108 MET A CA 1
ATOM 823 C C . MET A 1 108 ? -3.156 11.914 -0.449 1 98 108 MET A C 1
ATOM 825 O O . MET A 1 108 ? -2.059 12.461 -0.58 1 98 108 MET A O 1
ATOM 829 N N . THR A 1 109 ? -3.963 11.766 -1.464 1 97.12 109 THR A N 1
ATOM 830 C CA . THR A 1 109 ? -3.711 12.219 -2.828 1 97.12 109 THR A CA 1
ATOM 831 C C . THR A 1 109 ? -4.918 12.969 -3.381 1 97.12 109 THR A C 1
ATOM 833 O O . THR A 1 109 ? -5.961 13.055 -2.725 1 97.12 109 THR A O 1
ATOM 836 N N . LEU A 1 110 ? -4.742 13.539 -4.59 1 95.56 110 LEU A N 1
ATOM 837 C CA . LEU A 1 110 ? -5.891 14.133 -5.266 1 95.56 110 LEU A CA 1
ATOM 838 C C . LEU A 1 110 ? -6.934 13.078 -5.609 1 95.56 110 LEU A C 1
ATOM 840 O O . LEU A 1 110 ? -6.586 11.977 -6.055 1 95.56 110 LEU A O 1
ATOM 844 N N . PRO A 1 111 ? -8.234 13.406 -5.285 1 93.19 111 PRO A N 1
ATOM 845 C CA . PRO A 1 111 ? -9.281 12.461 -5.668 1 93.19 111 PRO A CA 1
ATOM 846 C C . PRO A 1 111 ? -9.453 12.344 -7.18 1 93.19 111 PRO A C 1
ATOM 848 O O . PRO A 1 111 ? -9.031 13.234 -7.922 1 93.19 111 PRO A O 1
ATOM 851 N N . ASP A 1 112 ? -10 11.172 -7.578 1 89.19 112 ASP A N 1
ATOM 852 C CA . ASP A 1 112 ? -10.281 10.961 -9 1 89.19 112 ASP A CA 1
ATOM 853 C C . ASP A 1 112 ? -11.586 11.641 -9.406 1 89.19 112 ASP A C 1
ATOM 855 O O . ASP A 1 112 ? -12.523 10.984 -9.859 1 89.19 112 ASP A O 1
ATOM 859 N N . ARG A 1 113 ? -11.703 12.828 -9.133 1 88.69 113 ARG A N 1
ATOM 860 C CA . ARG A 1 113 ? -12.859 13.625 -9.516 1 88.69 113 ARG A CA 1
ATOM 861 C C . ARG A 1 113 ? -12.445 15.047 -9.883 1 88.69 113 ARG A C 1
ATOM 863 O O . ARG A 1 113 ? -11.367 15.508 -9.5 1 88.69 113 ARG A O 1
ATOM 870 N N . TYR A 1 114 ? -13.336 15.711 -10.641 1 87.5 114 TYR A N 1
ATOM 871 C CA . TYR A 1 114 ? -13.07 17.078 -11.078 1 87.5 114 TYR A CA 1
ATOM 872 C C . TYR A 1 114 ? -13.062 18.031 -9.891 1 87.5 114 TYR A C 1
ATOM 874 O O . TYR A 1 114 ? -13.961 18 -9.047 1 87.5 114 TYR A O 1
ATOM 882 N N . ILE A 1 115 ? -12.016 18.703 -9.719 1 86.12 115 ILE A N 1
ATOM 883 C CA . ILE A 1 115 ? -11.906 19.766 -8.727 1 86.12 115 ILE A CA 1
ATOM 884 C C . ILE A 1 115 ? -12.094 21.125 -9.391 1 86.12 115 ILE A C 1
ATOM 886 O O . ILE A 1 115 ? -11.32 21.5 -10.273 1 86.12 115 ILE A O 1
ATOM 890 N N . GLU A 1 116 ? -13.203 21.75 -9 1 85.38 116 GLU A N 1
ATOM 891 C CA . GLU A 1 116 ? -13.57 23.031 -9.594 1 85.38 116 GLU A CA 1
ATOM 892 C C . GLU A 1 116 ? -12.461 24.062 -9.414 1 85.38 116 GLU A C 1
ATOM 894 O O . GLU A 1 116 ? -11.797 24.078 -8.375 1 85.38 116 GLU A O 1
ATOM 899 N N . HIS A 1 117 ? -12.281 24.859 -10.484 1 83.31 117 HIS A N 1
ATOM 900 C CA . HIS A 1 117 ? -11.289 25.922 -10.391 1 83.31 117 HIS A CA 1
ATOM 901 C C . HIS A 1 117 ? -11.719 26.984 -9.383 1 83.31 117 HIS A C 1
ATOM 903 O O . HIS A 1 117 ? -12.914 27.281 -9.242 1 83.31 117 HIS A O 1
ATOM 909 N N . GLY A 1 118 ? -10.906 27.406 -8.508 1 86 118 GLY A N 1
ATOM 910 C CA . GLY A 1 118 ? -11.094 28.422 -7.477 1 86 118 GLY A CA 1
ATOM 911 C C . GLY A 1 118 ? -9.805 28.766 -6.746 1 86 118 GLY A C 1
ATOM 912 O O . GLY A 1 118 ? -8.711 28.547 -7.266 1 86 118 GLY A O 1
ATOM 913 N N . ALA A 1 119 ? -10.062 29.484 -5.562 1 89.25 119 ALA A N 1
ATOM 914 C CA . ALA A 1 119 ? -8.898 29.781 -4.734 1 89.25 119 ALA A CA 1
ATOM 915 C C . ALA A 1 119 ? -8.188 28.484 -4.324 1 89.25 119 ALA A C 1
ATOM 917 O O . ALA A 1 119 ? -8.828 27.453 -4.133 1 89.25 119 ALA A O 1
ATOM 918 N N . PHE A 1 120 ? -6.902 28.547 -4.328 1 88.38 120 PHE A N 1
ATOM 919 C CA . PHE A 1 120 ? -6.074 27.391 -4.035 1 88.38 120 PHE A CA 1
ATOM 920 C C . PHE A 1 120 ? -6.547 26.688 -2.764 1 88.38 120 PHE A C 1
ATOM 922 O O . PHE A 1 120 ? -6.68 25.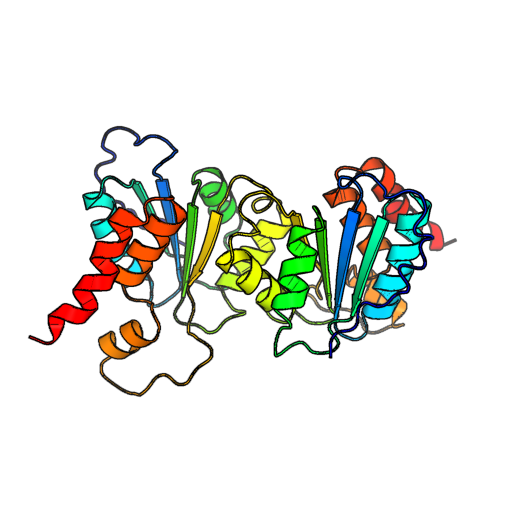469 -2.732 1 88.38 120 PHE A O 1
ATOM 929 N N . ARG A 1 121 ? -6.805 27.469 -1.767 1 90 121 ARG A N 1
ATOM 930 C CA . ARG A 1 121 ? -7.25 26.906 -0.495 1 90 121 ARG A CA 1
ATOM 931 C C . ARG A 1 121 ? -8.562 26.141 -0.662 1 90 121 ARG A C 1
ATOM 933 O O . ARG A 1 121 ? -8.766 25.109 -0.023 1 90 121 ARG A O 1
ATOM 940 N N . ASP A 1 122 ? -9.391 26.656 -1.524 1 91.81 122 ASP A N 1
ATOM 941 C CA . ASP A 1 122 ? -10.664 25.984 -1.788 1 91.81 122 ASP A CA 1
ATOM 942 C C . ASP A 1 122 ? -10.453 24.672 -2.521 1 91.81 122 ASP A C 1
ATOM 944 O O . ASP A 1 122 ? -11.133 23.672 -2.238 1 91.81 122 ASP A O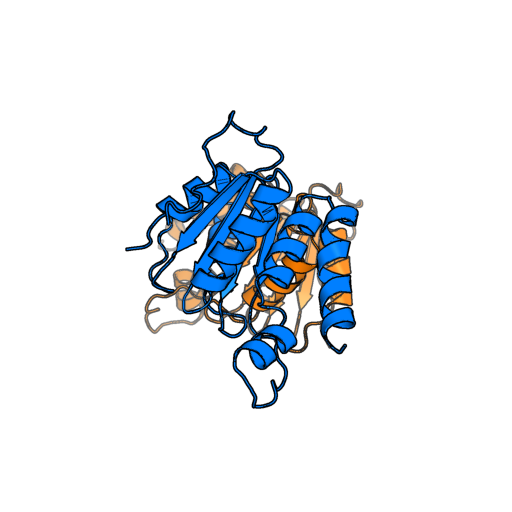 1
ATOM 948 N N . GLN A 1 123 ? -9.57 24.719 -3.402 1 92.5 123 GLN A N 1
ATOM 949 C CA . GLN A 1 123 ? -9.25 23.516 -4.145 1 92.5 123 GLN A CA 1
ATOM 950 C C . GLN A 1 123 ? -8.711 22.422 -3.219 1 92.5 123 GLN A C 1
ATOM 952 O O . GLN A 1 123 ? -9.094 21.25 -3.332 1 92.5 123 GLN A O 1
ATOM 957 N N . LEU A 1 124 ? -7.855 22.844 -2.242 1 93.38 124 LEU A N 1
ATOM 958 C CA . LEU A 1 124 ? -7.301 21.906 -1.268 1 93.38 124 LEU A CA 1
ATOM 959 C C . LEU A 1 124 ? -8.391 21.344 -0.369 1 93.38 124 LEU A C 1
ATOM 961 O O . LEU A 1 124 ? -8.375 20.156 -0.038 1 93.38 124 LEU A O 1
ATOM 965 N N . ALA A 1 125 ? -9.266 22.203 -0.07 1 93.5 125 ALA A N 1
ATOM 966 C CA . ALA A 1 125 ? -10.375 21.797 0.792 1 93.5 125 ALA A CA 1
ATOM 967 C C . ALA A 1 125 ? -11.25 20.766 0.097 1 93.5 125 ALA A C 1
ATOM 969 O O . ALA A 1 125 ? -11.617 19.75 0.695 1 93.5 125 ALA A O 1
ATOM 970 N N . ILE A 1 126 ? -11.523 21.016 -1.14 1 93.12 126 ILE A N 1
ATOM 971 C CA . ILE A 1 126 ? -12.344 20.094 -1.92 1 93.12 126 ILE A CA 1
ATOM 972 C C . ILE A 1 126 ? -11.602 18.766 -2.088 1 93.12 126 ILE A C 1
ATOM 974 O O . ILE A 1 126 ? -12.211 17.703 -2.016 1 93.12 126 ILE A O 1
ATOM 978 N N . ALA A 1 127 ? -10.359 18.797 -2.203 1 94.75 127 ALA A N 1
ATOM 979 C CA . ALA A 1 127 ? -9.523 17.625 -2.424 1 94.75 127 ALA A CA 1
ATOM 980 C C . ALA A 1 127 ? -9.312 16.859 -1.125 1 94.75 127 ALA A C 1
ATOM 982 O O . ALA A 1 127 ? -8.867 15.703 -1.146 1 94.75 127 ALA A O 1
ATOM 983 N N . GLY A 1 128 ? -9.562 17.516 0.046 1 95.56 128 GLY A N 1
ATOM 984 C CA . GLY A 1 128 ? -9.289 16.891 1.331 1 95.56 128 GLY A CA 1
ATOM 985 C C . GLY A 1 128 ? -7.816 16.875 1.688 1 95.56 128 GLY A C 1
ATOM 986 O O . GLY A 1 128 ? -7.32 15.922 2.285 1 95.56 128 GLY A O 1
ATOM 987 N N . LEU A 1 129 ? -7.105 17.938 1.299 1 96.88 129 LEU A N 1
ATOM 988 C CA . LEU A 1 129 ? -5.656 17.938 1.467 1 96.88 129 LEU A CA 1
ATOM 989 C C . LEU A 1 129 ? -5.207 19.125 2.32 1 96.88 129 LEU A C 1
ATOM 991 O O . LEU A 1 129 ? -4.031 19.484 2.316 1 96.88 129 LEU A O 1
ATOM 995 N N . THR A 1 130 ? -6.16 19.719 3.066 1 96.62 130 THR A N 1
ATOM 996 C CA . THR A 1 130 ? -5.789 20.812 3.955 1 96.62 130 THR A CA 1
ATOM 997 C C . THR A 1 130 ? -5.105 20.281 5.211 1 96.62 130 THR A C 1
ATOM 999 O O . THR A 1 130 ? -5.156 19.078 5.492 1 96.62 130 THR A O 1
ATOM 1002 N N . ALA A 1 131 ? -4.484 21.188 5.941 1 97.19 131 ALA A N 1
ATOM 1003 C CA . ALA A 1 131 ? -3.861 20.844 7.215 1 97.19 131 ALA A CA 1
ATOM 1004 C C . ALA A 1 131 ? -4.859 20.156 8.141 1 97.19 131 ALA A C 1
ATOM 1006 O O . ALA A 1 131 ? -4.512 19.188 8.828 1 97.19 131 ALA A O 1
ATOM 1007 N N . GLN A 1 132 ? -6.051 20.641 8.125 1 97.19 132 GLN A N 1
ATOM 1008 C CA . GLN A 1 132 ? -7.086 20.062 8.977 1 97.19 132 GLN A CA 1
ATOM 1009 C C . GLN A 1 132 ? -7.395 18.625 8.562 1 97.19 132 GLN A C 1
ATOM 1011 O O . GLN A 1 132 ? -7.566 17.75 9.414 1 97.19 132 GLN A O 1
ATOM 1016 N N . HIS A 1 133 ? -7.512 18.391 7.254 1 97.62 133 HIS A N 1
ATOM 1017 C CA . HIS A 1 133 ? -7.75 17.047 6.762 1 97.62 133 HIS A CA 1
ATOM 1018 C C . HIS A 1 133 ? -6.613 16.109 7.152 1 97.62 133 HIS A C 1
ATOM 1020 O O . HIS A 1 133 ? -6.855 14.969 7.555 1 97.62 133 HIS A O 1
ATOM 1026 N N . ILE A 1 134 ? -5.371 16.562 7.004 1 97.69 134 ILE A N 1
ATOM 1027 C CA . ILE A 1 134 ? -4.191 15.781 7.336 1 97.69 134 ILE A CA 1
ATOM 1028 C C . ILE A 1 134 ? -4.199 15.445 8.828 1 97.69 134 ILE A C 1
ATOM 1030 O O . ILE A 1 134 ? -4.004 14.289 9.203 1 97.69 134 ILE A O 1
ATOM 1034 N N . ALA A 1 135 ? -4.441 16.453 9.656 1 97.44 135 ALA A N 1
ATOM 1035 C CA . ALA A 1 135 ? -4.492 16.25 11.102 1 97.44 135 ALA A CA 1
ATOM 1036 C C . ALA A 1 135 ? -5.59 15.258 11.477 1 97.44 135 ALA A C 1
ATOM 1038 O O . ALA A 1 135 ? -5.379 14.375 12.312 1 97.44 135 ALA A O 1
ATOM 1039 N N . SER A 1 136 ? -6.727 15.438 10.883 1 97.62 136 SER A N 1
ATOM 1040 C CA . SER A 1 136 ? -7.848 14.539 11.141 1 97.62 136 SER A CA 1
ATOM 1041 C C . SER A 1 136 ? -7.5 13.102 10.773 1 97.62 136 SER A C 1
ATOM 1043 O O . SER A 1 136 ? -7.797 12.18 11.531 1 97.62 136 SER A O 1
ATOM 1045 N N . THR A 1 137 ? -6.898 12.945 9.602 1 97.5 137 THR A N 1
ATOM 1046 C CA . THR A 1 137 ? -6.492 11.617 9.164 1 97.5 137 THR A CA 1
ATOM 1047 C C . THR A 1 137 ? -5.504 11 10.148 1 97.5 137 THR A C 1
ATOM 1049 O O . THR A 1 137 ? -5.633 9.828 10.516 1 97.5 137 THR A O 1
ATOM 1052 N N . ALA A 1 138 ? -4.543 11.781 10.578 1 97.25 138 ALA A N 1
ATOM 1053 C CA . ALA A 1 138 ? -3.545 11.305 11.531 1 97.25 138 ALA A CA 1
ATOM 1054 C C . ALA A 1 138 ? -4.199 10.859 12.836 1 97.25 138 ALA A C 1
ATOM 1056 O O . ALA A 1 138 ? -3.945 9.75 13.32 1 97.25 138 ALA A O 1
ATOM 1057 N N . LEU A 1 139 ? -5.059 11.664 13.375 1 96.69 139 LEU A N 1
ATOM 1058 C CA . LEU A 1 139 ? -5.707 11.367 14.648 1 96.69 139 LEU A CA 1
ATOM 1059 C C . LEU A 1 139 ? -6.609 10.148 14.523 1 96.69 139 LEU A C 1
ATOM 1061 O O . LEU A 1 139 ? -6.617 9.289 15.406 1 96.69 139 LEU A O 1
ATOM 1065 N N . THR A 1 140 ? -7.395 10.125 13.422 1 96.69 140 THR A N 1
ATOM 1066 C CA . THR A 1 140 ? -8.258 8.969 13.188 1 96.69 140 THR A CA 1
ATOM 1067 C C . THR A 1 140 ? -7.438 7.688 13.117 1 96.69 140 THR A C 1
ATOM 1069 O O . THR A 1 140 ? -7.812 6.668 13.703 1 96.69 140 THR A O 1
ATOM 1072 N N . THR A 1 141 ? -6.301 7.738 12.422 1 96.75 141 THR A N 1
ATOM 1073 C CA . THR A 1 141 ? -5.449 6.562 12.25 1 96.75 141 THR A CA 1
ATOM 1074 C C . THR A 1 141 ? -4.828 6.148 13.578 1 96.75 141 THR A C 1
ATOM 1076 O O . THR A 1 141 ? -4.613 4.961 13.828 1 96.75 141 THR A O 1
ATOM 1079 N N . LEU A 1 142 ? -4.594 7.113 14.484 1 95.31 142 LEU A N 1
ATOM 1080 C CA . LEU A 1 142 ? -4.043 6.859 15.812 1 95.31 142 LEU A CA 1
ATOM 1081 C C . LEU A 1 142 ? -5.105 6.277 16.734 1 95.31 142 LEU A C 1
ATOM 1083 O O . LEU A 1 142 ? -4.793 5.852 17.859 1 95.31 142 LEU A O 1
ATOM 1087 N N . GLY A 1 143 ? -6.383 6.293 16.297 1 93.88 143 GLY A N 1
ATOM 1088 C CA . GLY A 1 143 ? -7.469 5.805 17.125 1 93.88 143 GLY A CA 1
ATOM 1089 C C . GLY A 1 143 ? -8.094 6.891 17.984 1 93.88 143 GLY A C 1
ATOM 1090 O O . GLY A 1 143 ? -8.711 6.602 19.016 1 93.88 143 GLY A O 1
ATOM 1091 N N . ARG A 1 144 ? -7.848 8.086 17.625 1 93.31 144 ARG A N 1
ATOM 1092 C CA . ARG A 1 144 ? -8.383 9.227 18.344 1 93.31 144 ARG A CA 1
ATOM 1093 C C . ARG A 1 144 ? -9.469 9.93 17.547 1 93.31 144 ARG A C 1
ATOM 1095 O O . ARG A 1 144 ? -9.43 11.156 17.375 1 93.31 144 ARG A O 1
ATOM 1102 N N . ALA A 1 145 ? -10.43 9.211 17.156 1 90.19 145 ALA A N 1
ATOM 1103 C CA . ALA A 1 145 ? -11.477 9.719 16.281 1 90.19 145 ALA A CA 1
ATOM 1104 C C . ALA A 1 145 ? -12.227 10.875 16.938 1 90.19 145 ALA A C 1
ATOM 1106 O O . ALA A 1 145 ? -12.664 11.805 16.266 1 90.19 145 ALA A O 1
ATOM 1107 N N . LYS A 1 146 ? -12.398 10.859 18.172 1 89.81 146 LYS A N 1
ATOM 1108 C CA . LYS A 1 146 ? -13.094 11.938 18.859 1 89.81 146 LYS A CA 1
ATOM 1109 C C . LYS A 1 146 ? -12.336 13.258 18.734 1 89.81 146 LYS A C 1
ATOM 1111 O O . LYS A 1 146 ? -12.945 14.297 18.484 1 89.81 146 LYS A O 1
ATOM 1116 N N . ASP A 1 147 ? -11.008 13.172 18.859 1 90.12 147 ASP A N 1
ATOM 1117 C CA . ASP A 1 147 ? -10.172 14.359 18.688 1 90.12 147 ASP A CA 1
ATOM 1118 C C . ASP A 1 147 ? -10.195 14.836 17.234 1 90.12 147 ASP A C 1
ATOM 1120 O O . ASP A 1 147 ? -10.078 16.031 16.969 1 90.12 147 ASP A O 1
ATOM 1124 N N . ALA A 1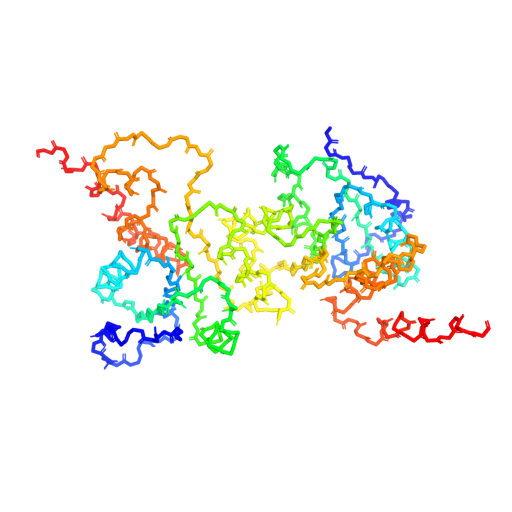 148 ? -10.344 13.93 16.328 1 91.5 148 ALA A N 1
ATOM 1125 C CA . ALA A 1 148 ? -10.344 14.234 14.891 1 91.5 148 ALA A CA 1
ATOM 1126 C C . ALA A 1 148 ? -11.594 15.008 14.5 1 91.5 148 ALA A C 1
ATOM 1128 O O . ALA A 1 148 ? -11.57 15.797 13.547 1 91.5 148 ALA A O 1
ATOM 1129 N N . ALA A 1 149 ? -12.641 14.836 15.188 1 88.56 149 ALA A N 1
ATOM 1130 C CA . ALA A 1 149 ? -13.945 15.406 14.859 1 88.56 149 ALA A CA 1
ATOM 1131 C C . ALA A 1 149 ? -13.906 16.938 14.914 1 88.56 149 ALA A C 1
ATOM 1133 O O . ALA A 1 149 ? -14.68 17.609 14.234 1 88.56 149 ALA A O 1
ATOM 1134 N N . LYS A 1 150 ? -13.031 17.5 15.648 1 88.19 150 LYS A N 1
ATOM 1135 C CA . LYS A 1 150 ? -12.938 18.953 15.766 1 88.19 150 LYS A CA 1
ATOM 1136 C C . LYS A 1 150 ? -12.523 19.594 14.445 1 88.19 150 LYS A C 1
ATOM 1138 O O . LYS A 1 150 ? -12.812 20.766 14.203 1 88.19 150 LYS A O 1
ATOM 1143 N N . PHE A 1 151 ? -11.828 18.781 13.664 1 87.06 151 PHE A N 1
ATOM 1144 C CA . PHE A 1 151 ? -11.375 19.312 12.383 1 87.06 151 PHE A CA 1
ATOM 1145 C C . PHE A 1 151 ? -12.461 19.156 11.328 1 87.06 151 PHE A C 1
ATOM 1147 O O . PHE A 1 151 ? -12.406 19.812 10.273 1 87.06 151 PHE A O 1
ATOM 1154 N N . SER A 1 152 ? -13.352 18.188 11.484 1 73.06 152 SER A N 1
ATOM 1155 C CA . SER A 1 152 ? -14.477 18.031 10.57 1 73.06 152 SER A CA 1
ATOM 1156 C C . SER A 1 152 ? -15.492 19.156 10.734 1 73.06 152 SER A C 1
ATOM 1158 O O . SER A 1 152 ? -16.078 19.625 9.75 1 73.06 152 SER A O 1
ATOM 1160 N N . LEU A 1 153 ? -15.75 19.578 11.914 1 59.84 153 LEU A N 1
ATOM 1161 C CA . LEU A 1 153 ? -16.734 20.594 12.273 1 59.84 153 LEU A CA 1
ATOM 1162 C C . LEU A 1 153 ? -16.266 21.984 11.891 1 59.84 153 LEU A C 1
ATOM 1164 O O . LEU A 1 153 ? -17.062 22.828 11.492 1 59.84 153 LEU A O 1
ATOM 1168 N N . SER A 1 154 ? -14.984 22.297 12.031 1 53 154 SER A N 1
ATOM 1169 C CA . SER A 1 154 ? -14.523 23.641 11.727 1 53 154 SER A CA 1
ATOM 1170 C C . SER A 1 154 ? -14.773 24 10.266 1 53 154 SER A C 1
ATOM 1172 O O . SER A 1 154 ? -14.945 25.172 9.922 1 53 154 SER A O 1
ATOM 1174 N N . ALA A 1 155 ? -14.727 23.141 9.273 1 49.62 155 ALA A N 1
ATOM 1175 C CA . ALA A 1 155 ? -15.07 23.438 7.879 1 49.62 155 ALA A CA 1
ATOM 1176 C C . ALA A 1 155 ? -16.5 23.953 7.77 1 49.62 155 ALA A C 1
ATOM 1178 O O . ALA A 1 155 ? -16.797 24.797 6.91 1 49.62 155 ALA A O 1
ATOM 1179 N N . LEU A 1 156 ? -17.406 23.484 8.531 1 44.03 156 LEU A N 1
ATOM 1180 C CA . LEU A 1 156 ? -18.797 23.969 8.461 1 44.03 156 LEU A CA 1
ATOM 1181 C C . LEU A 1 156 ? -18.906 25.391 9.008 1 44.03 156 LEU A C 1
ATOM 1183 O O . LEU A 1 156 ? -19.734 26.172 8.547 1 44.03 156 LEU A O 1
ATOM 1187 N N . SER A 1 157 ? -18.156 25.688 9.992 1 41.69 157 SER A N 1
ATOM 1188 C CA . SER A 1 157 ? -18.438 26.953 10.664 1 41.69 157 SER A CA 1
ATOM 1189 C C . SER A 1 157 ? -17.797 28.125 9.938 1 41.69 157 SER A C 1
ATOM 1191 O O . SER A 1 157 ? -18.031 29.281 10.297 1 41.69 157 SER A O 1
ATOM 1193 N N . GLY A 1 158 ? -16.891 27.953 9.055 1 40.09 158 GLY A N 1
ATOM 1194 C CA . GLY A 1 158 ? -16.312 29.141 8.469 1 40.09 158 GLY A CA 1
ATOM 1195 C C . GLY A 1 158 ? -17.266 29.891 7.551 1 40.09 158 GLY A C 1
ATOM 1196 O O . GLY A 1 158 ? -16.859 30.828 6.855 1 40.09 158 GLY A O 1
ATOM 1197 N N . GLY A 1 159 ? -18.359 29.328 7.18 1 35.75 159 GLY A N 1
ATOM 1198 C CA . GLY A 1 159 ? -19.25 30.203 6.445 1 35.75 159 GLY A CA 1
ATOM 1199 C C . GLY A 1 159 ? -19.828 31.312 7.293 1 35.75 159 GLY A C 1
ATOM 1200 O O . GLY A 1 159 ? -20.734 32.031 6.859 1 35.75 159 GLY A O 1
ATOM 1201 N N . ALA A 1 160 ? -19.5 31.531 8.562 1 31.03 160 ALA A N 1
ATOM 1202 C CA . ALA A 1 160 ? -20.141 32.75 9.055 1 31.03 160 ALA A CA 1
ATOM 1203 C C . ALA A 1 160 ? -19.359 34 8.641 1 31.03 160 ALA A C 1
ATOM 1205 O O . ALA A 1 160 ? -18.141 33.938 8.516 1 31.03 160 ALA A O 1
ATOM 1206 N N . MET B 1 1 ? -17.031 -8.422 -15.383 1 60.28 1 MET B N 1
ATOM 1207 C CA . MET B 1 1 ? -17.016 -8.477 -13.922 1 60.28 1 MET B CA 1
ATOM 1208 C C . MET B 1 1 ? -15.906 -9.391 -13.422 1 60.28 1 MET B C 1
ATOM 1210 O O . MET B 1 1 ? -15.602 -10.406 -14.047 1 60.28 1 MET B O 1
ATOM 1214 N N . PRO B 1 2 ? -15.156 -8.914 -12.438 1 64.62 2 PRO B N 1
ATOM 1215 C CA . PRO B 1 2 ? -14.18 -9.836 -11.867 1 64.62 2 PRO B CA 1
ATOM 1216 C C . PRO B 1 2 ? -14.789 -11.195 -11.523 1 64.62 2 PRO B C 1
ATOM 1218 O O . PRO B 1 2 ? -15.992 -11.297 -11.266 1 64.62 2 PRO B O 1
ATOM 1221 N N . ARG B 1 3 ? -14.086 -12.211 -11.852 1 69.19 3 ARG B N 1
ATOM 1222 C CA . ARG B 1 3 ? -14.617 -13.547 -11.602 1 69.19 3 ARG B CA 1
ATOM 1223 C C . ARG B 1 3 ? -13.672 -14.352 -10.711 1 69.19 3 ARG B C 1
ATOM 1225 O O . ARG B 1 3 ? -12.453 -14.289 -10.883 1 69.19 3 ARG B O 1
ATOM 1232 N N . TYR B 1 4 ? -14.297 -14.781 -9.531 1 70.31 4 TYR B N 1
ATOM 1233 C CA . TYR B 1 4 ? -13.57 -15.859 -8.859 1 70.31 4 TYR B CA 1
ATOM 1234 C C . TYR B 1 4 ? -13.289 -17 -9.82 1 70.31 4 TYR B C 1
ATOM 1236 O O . TYR B 1 4 ? -14.156 -17.422 -10.594 1 70.31 4 TYR B O 1
ATOM 1244 N N . LEU B 1 5 ? -12.141 -17 -10.188 1 60.62 5 LEU B N 1
ATOM 1245 C CA . LEU B 1 5 ? -11.859 -18.172 -11.023 1 60.62 5 LEU B CA 1
ATOM 1246 C C . LEU B 1 5 ? -11.852 -19.453 -10.188 1 60.62 5 LEU B C 1
ATOM 1248 O O . LEU B 1 5 ? -11.219 -19.5 -9.125 1 60.62 5 LEU B O 1
ATOM 1252 N N . PRO B 1 6 ? -13.016 -20.062 -10.227 1 48 6 PRO B N 1
ATOM 1253 C CA . PRO B 1 6 ? -13.156 -21.344 -9.555 1 48 6 PRO B CA 1
ATOM 1254 C C . PRO B 1 6 ? -11.859 -22.156 -9.547 1 48 6 PRO B C 1
ATOM 1256 O O . PRO B 1 6 ? -11.797 -23.219 -8.922 1 48 6 PRO B O 1
ATOM 1259 N N . ARG B 1 7 ? -11.031 -21.984 -10.586 1 46.72 7 ARG B N 1
ATOM 1260 C CA . ARG B 1 7 ? -10.125 -23.125 -10.484 1 46.72 7 ARG B CA 1
ATOM 1261 C C . ARG B 1 7 ? -9.445 -23.156 -9.117 1 46.72 7 ARG B C 1
ATOM 1263 O O . ARG B 1 7 ? -8.492 -23.906 -8.914 1 46.72 7 ARG B O 1
ATOM 1270 N N . SER B 1 8 ? -9.414 -22.203 -8.234 1 41.34 8 SER B N 1
ATOM 1271 C CA . SER B 1 8 ? -8.875 -23.062 -7.191 1 41.34 8 SER B CA 1
ATOM 1272 C C . SER B 1 8 ? -9.531 -24.438 -7.219 1 41.34 8 SER B C 1
ATOM 1274 O O . SER B 1 8 ? -10.703 -24.578 -6.867 1 41.34 8 SER B O 1
ATOM 1276 N N . ILE B 1 9 ? -9.648 -25 -8.305 1 35.38 9 ILE B N 1
ATOM 1277 C CA . ILE B 1 9 ? -9.781 -26.453 -8.352 1 35.38 9 ILE B CA 1
ATOM 1278 C C . ILE B 1 9 ? -9.242 -27.062 -7.062 1 35.38 9 ILE B C 1
ATOM 1280 O O . ILE B 1 9 ? -9.07 -28.281 -6.973 1 35.38 9 ILE B O 1
ATOM 1284 N N . GLY B 1 10 ? -8.312 -26.344 -6.402 1 37.84 10 GLY B N 1
ATOM 1285 C CA . GLY B 1 10 ? -7.996 -27.281 -5.34 1 37.84 10 GLY B CA 1
ATOM 1286 C C . GLY B 1 10 ? -9.227 -27.844 -4.648 1 37.84 10 GLY B C 1
ATOM 1287 O O . GLY B 1 10 ? -10.266 -27.172 -4.574 1 37.84 10 GLY B O 1
ATOM 1288 N N . ARG B 1 11 ? -9.43 -29.109 -4.828 1 35.47 11 ARG B N 1
ATOM 1289 C CA . ARG B 1 11 ? -10.305 -29.906 -3.975 1 35.47 11 ARG B CA 1
ATOM 1290 C C . ARG B 1 11 ? -10.531 -29.219 -2.629 1 35.47 11 ARG B C 1
ATOM 1292 O O . ARG B 1 11 ? -9.586 -28.75 -2.004 1 35.47 11 ARG B O 1
ATOM 1299 N N . GLN B 1 12 ? -11.555 -28.312 -2.516 1 36.88 12 GLN B N 1
ATOM 1300 C CA . GLN B 1 12 ? -11.945 -28.062 -1.132 1 36.88 12 GLN B CA 1
ATOM 1301 C C . GLN B 1 12 ? -11.484 -29.188 -0.214 1 36.88 12 GLN B C 1
ATOM 1303 O O . GLN B 1 12 ? -12.211 -30.172 -0.01 1 36.88 12 GLN B O 1
ATOM 1308 N N . GLY B 1 13 ? -10.391 -29.781 -0.535 1 38.69 13 GLY B N 1
ATOM 1309 C CA . GLY B 1 13 ? -10.109 -30.688 0.574 1 38.69 13 GLY B CA 1
ATOM 1310 C C . GLY B 1 13 ? -10.344 -30.047 1.931 1 38.69 13 GLY B C 1
ATOM 1311 O O . GLY B 1 13 ? -10.633 -28.844 2.02 1 38.69 13 GLY B O 1
ATOM 1312 N N . PRO B 1 14 ? -10.133 -30.719 2.93 1 42.19 14 PRO B N 1
ATOM 1313 C CA . PRO B 1 14 ? -10.398 -30.188 4.273 1 42.19 14 PRO B CA 1
ATOM 1314 C C . PRO B 1 14 ? -9.906 -28.766 4.461 1 42.19 14 PRO B C 1
ATOM 1316 O O . PRO B 1 14 ? -8.906 -28.359 3.848 1 42.19 14 PRO B O 1
ATOM 1319 N N . ARG B 1 15 ? -10.859 -27.688 4.602 1 46.31 15 ARG B N 1
ATOM 1320 C CA . ARG B 1 15 ? -10.648 -26.297 4.957 1 46.31 15 ARG B CA 1
ATOM 1321 C C . ARG B 1 15 ? -9.273 -26.094 5.574 1 46.31 15 ARG B C 1
ATOM 1323 O O . ARG B 1 15 ? -8.977 -26.625 6.641 1 46.31 15 ARG B O 1
ATOM 1330 N N . ALA B 1 16 ? -8.211 -25.969 4.645 1 53.44 16 ALA B N 1
ATOM 1331 C CA . ALA B 1 16 ? -6.922 -25.656 5.262 1 53.44 16 ALA B CA 1
ATOM 1332 C C . ALA B 1 16 ? -7.066 -24.562 6.316 1 53.44 16 ALA B C 1
ATOM 1334 O O . ALA B 1 16 ? -7.973 -23.734 6.242 1 53.44 16 ALA B O 1
ATOM 1335 N N . PRO B 1 17 ? -6.344 -24.766 7.398 1 55.31 17 PRO B N 1
ATOM 1336 C CA . PRO B 1 17 ? -6.359 -23.719 8.422 1 55.31 17 PRO B CA 1
ATOM 1337 C C . PRO B 1 17 ? -6.129 -22.328 7.84 1 55.31 17 PRO B C 1
ATOM 1339 O O . PRO B 1 17 ? -5.449 -22.172 6.82 1 55.31 17 PRO B O 1
ATOM 1342 N N . ARG B 1 18 ? -6.953 -21.391 8.195 1 59.28 18 ARG B N 1
ATOM 1343 C CA . ARG B 1 18 ? -6.914 -19.984 7.801 1 59.28 18 ARG B CA 1
ATOM 1344 C C . ARG B 1 18 ? -5.48 -19.516 7.578 1 59.28 18 ARG B C 1
ATOM 1346 O O . ARG B 1 18 ? -5.215 -18.719 6.68 1 59.28 18 ARG B O 1
ATOM 1353 N N . ARG B 1 19 ? -4.516 -20.234 8.188 1 64.75 19 ARG B N 1
ATOM 1354 C CA . ARG B 1 19 ? -3.143 -19.75 8.203 1 64.75 19 ARG B CA 1
ATOM 1355 C C . ARG B 1 19 ? -2.418 -20.109 6.91 1 64.75 19 ARG B C 1
ATOM 1357 O O . ARG B 1 19 ? -1.356 -19.562 6.613 1 64.75 19 ARG B O 1
ATOM 1364 N N . GLU B 1 20 ? -3.066 -20.969 6.191 1 72.06 20 GLU B N 1
ATOM 1365 C CA . GLU B 1 20 ? -2.441 -21.391 4.941 1 72.06 20 GLU B CA 1
ATOM 1366 C C . GLU B 1 20 ? -3.336 -21.078 3.744 1 72.06 20 GLU B C 1
ATOM 1368 O O . GLU B 1 20 ? -3.486 -21.922 2.848 1 72.06 20 GLU B O 1
ATOM 1373 N N . ASN B 1 21 ? -3.859 -19.922 3.783 1 89.56 21 ASN B N 1
ATOM 1374 C CA . ASN B 1 21 ? -4.762 -19.469 2.732 1 89.56 21 ASN B CA 1
ATOM 1375 C C . ASN B 1 21 ? -4.242 -18.203 2.062 1 89.56 21 ASN B C 1
ATOM 1377 O O . ASN B 1 21 ? -3.869 -17.234 2.744 1 89.56 21 ASN B O 1
ATOM 1381 N N . VAL B 1 22 ? -4.07 -18.297 0.677 1 96.12 22 VAL B N 1
ATOM 1382 C CA . VAL B 1 22 ? -3.537 -17.188 -0.104 1 96.12 22 VAL B CA 1
ATOM 1383 C C . VAL B 1 22 ? -4.551 -16.766 -1.168 1 96.12 22 VAL B C 1
ATOM 1385 O O . VAL B 1 22 ? -5.168 -17.625 -1.812 1 96.12 22 VAL B O 1
ATOM 1388 N N . CYS B 1 23 ? -4.746 -15.469 -1.331 1 96.56 23 CYS B N 1
ATOM 1389 C CA . CYS B 1 23 ? -5.504 -14.922 -2.451 1 96.56 23 CYS B CA 1
ATOM 1390 C C . CYS B 1 23 ? -4.57 -14.383 -3.525 1 96.56 23 CYS B C 1
ATOM 1392 O O . CYS B 1 23 ? -3.746 -13.508 -3.254 1 96.56 23 CYS B O 1
ATOM 1394 N N . LEU B 1 24 ? -4.641 -14.961 -4.688 1 97.56 24 LEU B N 1
ATOM 1395 C CA . LEU B 1 24 ? -3.965 -14.414 -5.859 1 97.56 24 LEU B CA 1
ATOM 1396 C C . LEU B 1 24 ? -4.918 -13.547 -6.68 1 97.56 24 LEU B C 1
ATOM 1398 O O . LEU B 1 24 ? -5.84 -14.07 -7.316 1 97.56 24 LEU B O 1
ATOM 1402 N N . LEU B 1 25 ? -4.762 -12.258 -6.629 1 96.81 25 LEU B N 1
ATOM 1403 C CA . LEU B 1 25 ? -5.547 -11.273 -7.363 1 96.81 25 LEU B CA 1
ATOM 1404 C C . LEU B 1 25 ? -4.836 -10.859 -8.648 1 96.81 25 LEU B C 1
ATOM 1406 O O . LEU B 1 25 ? -3.908 -10.047 -8.625 1 96.81 25 LEU B O 1
ATOM 1410 N N . ALA B 1 26 ? -5.301 -11.438 -9.711 1 95.94 26 ALA B N 1
ATOM 1411 C CA . ALA B 1 26 ? -4.574 -11.266 -10.969 1 95.94 26 ALA B CA 1
ATOM 1412 C C . ALA B 1 26 ? -5.34 -10.352 -11.922 1 95.94 26 ALA B C 1
ATOM 1414 O O . ALA B 1 26 ? -6.574 -10.352 -11.938 1 95.94 26 ALA B O 1
ATOM 1415 N N . TYR B 1 27 ? -4.613 -9.602 -12.617 1 93 27 TYR B N 1
ATOM 1416 C CA . TYR B 1 27 ? -5.137 -8.703 -13.633 1 93 27 TYR B CA 1
ATOM 1417 C C . TYR B 1 27 ? -4.398 -8.883 -14.953 1 93 27 TYR B C 1
ATOM 1419 O O . TYR B 1 27 ? -3.166 -8.945 -14.984 1 93 27 TYR B O 1
ATOM 1427 N N . GLY B 1 28 ? -5.191 -9.023 -16.094 1 88.25 28 GLY B N 1
ATOM 1428 C CA . GLY B 1 28 ? -4.609 -9.109 -17.422 1 88.25 28 GLY B CA 1
ATOM 1429 C C . GLY B 1 28 ? -4.062 -10.492 -17.734 1 88.25 28 GLY B C 1
ATOM 1430 O O . GLY B 1 28 ? -4.691 -11.5 -17.422 1 88.25 28 GLY B O 1
ATOM 1431 N N . SER B 1 29 ? -2.947 -10.492 -18.438 1 88.75 29 SER B N 1
ATOM 1432 C CA . SER B 1 29 ? -2.375 -11.734 -18.953 1 88.75 29 SER B CA 1
ATOM 1433 C C . SER B 1 29 ? -1.736 -12.555 -17.844 1 88.75 29 SER B C 1
ATOM 1435 O O . SER B 1 29 ? -1.343 -13.703 -18.047 1 88.75 29 SER B O 1
ATOM 1437 N N . SER B 1 30 ? -1.788 -12.008 -16.703 1 93 30 SER B N 1
ATOM 1438 C CA . SER B 1 30 ? -1.133 -12.656 -15.57 1 93 30 SER B CA 1
ATOM 1439 C C . SER B 1 30 ? -2.006 -13.766 -14.992 1 93 30 SER B C 1
ATOM 1441 O O . SER B 1 30 ? -1.55 -14.555 -14.156 1 93 30 SER B O 1
ATOM 1443 N N . VAL B 1 31 ? -3.211 -13.891 -15.375 1 93.06 31 VAL B N 1
ATOM 1444 C CA . VAL B 1 31 ? -4.18 -14.82 -14.805 1 93.06 31 VAL B CA 1
ATOM 1445 C C . VAL B 1 31 ? -3.689 -16.25 -14.977 1 93.06 31 VAL B C 1
ATOM 1447 O O . VAL B 1 31 ? -3.77 -17.062 -14.055 1 93.06 31 VAL B O 1
ATOM 1450 N N . ASN B 1 32 ? -3.141 -16.594 -16.141 1 93.5 32 ASN B N 1
ATOM 1451 C CA . ASN B 1 32 ? -2.65 -17.938 -16.391 1 93.5 32 ASN B CA 1
ATOM 1452 C C . ASN B 1 32 ? -1.504 -18.297 -15.445 1 93.5 32 ASN B C 1
ATOM 1454 O O . ASN B 1 32 ? -1.456 -19.422 -14.922 1 93.5 32 ASN B O 1
ATOM 1458 N N . GLU B 1 33 ? -0.588 -17.391 -15.305 1 95.75 33 GLU B N 1
ATOM 1459 C CA . GLU B 1 33 ? 0.514 -17.625 -14.375 1 95.75 33 GLU B CA 1
ATOM 1460 C C . GLU B 1 33 ? 0.004 -17.781 -12.945 1 95.75 33 GLU B C 1
ATOM 1462 O O . GLU B 1 33 ? 0.533 -18.578 -12.18 1 95.75 33 GLU B O 1
ATOM 1467 N N . ALA B 1 34 ? -0.992 -17 -12.578 1 96.75 34 ALA B N 1
ATOM 1468 C CA . ALA B 1 34 ? -1.582 -17.094 -11.242 1 96.75 34 ALA B CA 1
ATOM 1469 C C . ALA B 1 34 ? -2.217 -18.469 -11.023 1 96.75 34 ALA B C 1
ATOM 1471 O O . ALA B 1 34 ? -2.074 -19.062 -9.953 1 96.75 34 ALA B O 1
ATOM 1472 N N . LEU B 1 35 ? -2.906 -18.922 -12.031 1 94.88 35 LEU B N 1
ATOM 1473 C CA . LEU B 1 35 ? -3.537 -20.234 -11.945 1 94.88 35 LEU B CA 1
ATOM 1474 C C . LEU B 1 35 ? -2.488 -21.328 -11.82 1 94.88 35 LEU B C 1
ATOM 1476 O O . LEU B 1 35 ? -2.641 -22.25 -11.016 1 94.88 35 LEU B O 1
ATOM 1480 N N . ALA B 1 36 ? -1.461 -21.266 -12.641 1 95 36 ALA B N 1
ATOM 1481 C CA . ALA B 1 36 ? -0.368 -22.219 -12.555 1 95 36 ALA B CA 1
ATOM 1482 C C . ALA B 1 36 ? 0.29 -22.188 -11.18 1 95 36 ALA B C 1
ATOM 1484 O O . ALA B 1 36 ? 0.61 -23.234 -10.602 1 95 36 ALA B O 1
ATOM 1485 N N . ALA B 1 37 ? 0.53 -21.016 -10.664 1 96.62 37 ALA B N 1
ATOM 1486 C CA . ALA B 1 37 ? 1.094 -20.844 -9.328 1 96.62 37 ALA B CA 1
ATOM 1487 C C . ALA B 1 37 ? 0.19 -21.484 -8.273 1 96.62 37 ALA B C 1
ATOM 1489 O O . ALA B 1 37 ? 0.674 -22.109 -7.328 1 96.62 37 ALA B O 1
ATOM 1490 N N . ALA B 1 38 ? -1.113 -21.234 -8.438 1 95.31 38 ALA B N 1
ATOM 1491 C CA . ALA B 1 38 ? -2.08 -21.812 -7.512 1 95.31 38 ALA B CA 1
ATOM 1492 C C . ALA B 1 38 ? -1.942 -23.328 -7.445 1 95.31 38 ALA B C 1
ATOM 1494 O O . ALA B 1 38 ? -1.971 -23.906 -6.363 1 95.31 38 ALA B O 1
ATOM 1495 N N . GLU B 1 39 ? -1.769 -23.938 -8.57 1 94 39 GLU B N 1
ATOM 1496 C CA . GLU B 1 39 ? -1.582 -25.375 -8.617 1 94 39 GLU B CA 1
ATOM 1497 C C . GLU B 1 39 ? -0.331 -25.797 -7.852 1 94 39 GLU B C 1
ATOM 1499 O O . GLU B 1 39 ? -0.36 -26.766 -7.098 1 94 39 GLU B O 1
ATOM 1504 N N . MET B 1 40 ? 0.724 -25.094 -8.078 1 93.88 40 MET B N 1
ATOM 1505 C CA . MET B 1 40 ? 1.978 -25.375 -7.383 1 93.88 40 MET B CA 1
ATOM 1506 C C . MET B 1 40 ? 1.804 -25.266 -5.875 1 93.88 40 MET B C 1
ATOM 1508 O O . MET B 1 40 ? 2.275 -26.109 -5.125 1 93.88 40 MET B O 1
ATOM 1512 N N . LEU B 1 41 ? 1.145 -24.234 -5.445 1 94.56 41 LEU B N 1
ATOM 1513 C CA . LEU B 1 41 ? 0.947 -23.953 -4.023 1 94.56 41 LEU B CA 1
ATOM 1514 C C . LEU B 1 41 ? 0.068 -25.031 -3.385 1 94.56 41 LEU B C 1
ATOM 1516 O O . LEU B 1 41 ? 0.318 -25.453 -2.252 1 94.56 41 LEU B O 1
ATOM 1520 N N . GLU B 1 42 ? -0.938 -25.406 -4.125 1 92.19 42 GLU B N 1
ATOM 1521 C CA . GLU B 1 42 ? -1.833 -26.438 -3.604 1 92.19 42 GLU B CA 1
ATOM 1522 C C . GLU B 1 42 ? -1.091 -27.75 -3.383 1 92.19 42 GLU B C 1
ATOM 1524 O O . GLU B 1 42 ? -1.374 -28.484 -2.428 1 92.19 42 GLU B O 1
ATOM 1529 N N . ARG B 1 43 ? -0.178 -28.031 -4.262 1 90.44 43 ARG B N 1
ATOM 1530 C CA . ARG B 1 43 ? 0.653 -29.219 -4.094 1 90.44 43 ARG B CA 1
ATOM 1531 C C . ARG B 1 43 ? 1.48 -29.141 -2.814 1 90.44 43 ARG B C 1
ATOM 1533 O O . ARG B 1 43 ? 1.85 -30.156 -2.236 1 90.44 43 ARG B O 1
ATOM 1540 N N . ASP B 1 44 ? 1.694 -27.953 -2.422 1 89.31 44 ASP B N 1
ATOM 1541 C CA . ASP B 1 44 ? 2.463 -27.719 -1.2 1 89.31 44 ASP B CA 1
ATOM 1542 C C . ASP B 1 44 ? 1.542 -27.562 0.006 1 89.31 44 ASP B C 1
ATOM 1544 O O . ASP B 1 44 ? 1.981 -27.125 1.075 1 89.31 44 ASP B O 1
ATOM 1548 N N . GLY B 1 45 ? 0.294 -27.781 -0.127 1 89.75 45 GLY B N 1
ATOM 1549 C CA . GLY B 1 45 ? -0.647 -27.781 0.981 1 89.75 45 GLY B CA 1
ATOM 1550 C C . GLY B 1 45 ? -1.205 -26.406 1.288 1 89.75 45 GLY B C 1
ATOM 1551 O O . GLY B 1 45 ? -1.697 -26.156 2.391 1 89.75 45 GLY B O 1
ATOM 1552 N N . VAL B 1 46 ? -1.033 -25.469 0.412 1 92.31 46 VAL B N 1
ATOM 1553 C CA . VAL B 1 46 ? -1.558 -24.125 0.605 1 92.31 46 VAL B CA 1
ATOM 1554 C C . VAL B 1 46 ? -2.895 -23.969 -0.12 1 92.31 46 VAL B C 1
ATOM 1556 O O . VAL B 1 46 ? -3.016 -24.344 -1.29 1 92.31 46 VAL B O 1
ATOM 1559 N N . SER B 1 47 ? -3.916 -23.594 0.621 1 93.06 47 SER B N 1
ATOM 1560 C CA . SER B 1 47 ? -5.18 -23.266 -0.031 1 93.06 47 SER B CA 1
ATOM 1561 C C . SER B 1 47 ? -5.09 -21.938 -0.766 1 93.06 47 SER B C 1
ATOM 1563 O O . SER B 1 47 ? -4.562 -20.953 -0.229 1 93.06 47 SER B O 1
ATOM 1565 N N . VAL B 1 48 ? -5.582 -21.938 -2.035 1 94.06 48 VAL B N 1
ATOM 1566 C CA . VAL B 1 48 ? -5.402 -20.734 -2.846 1 94.06 48 VAL B CA 1
ATOM 1567 C C . VAL B 1 48 ? -6.73 -20.344 -3.477 1 94.06 48 VAL B C 1
ATOM 1569 O O . VAL B 1 48 ? -7.473 -21.188 -3.973 1 94.06 48 VAL B O 1
ATOM 1572 N N . THR B 1 49 ? -7.059 -19.062 -3.369 1 93 49 THR B N 1
ATOM 1573 C CA . THR B 1 49 ? -8.117 -18.438 -4.148 1 93 49 THR B CA 1
ATOM 1574 C C . THR B 1 49 ? -7.527 -17.562 -5.254 1 93 49 THR B C 1
ATOM 1576 O O . THR B 1 49 ? -6.641 -16.75 -5 1 93 49 THR B O 1
ATOM 1579 N N . VAL B 1 50 ? -7.965 -17.828 -6.449 1 94.31 50 VAL B N 1
ATOM 1580 C CA . VAL B 1 50 ? -7.527 -16.984 -7.559 1 94.31 50 VAL B CA 1
ATOM 1581 C C . VAL B 1 50 ? -8.68 -16.109 -8.023 1 94.31 50 VAL B C 1
ATOM 1583 O O . VAL B 1 50 ? -9.781 -16.594 -8.281 1 94.31 50 VAL B O 1
ATOM 1586 N N . ILE B 1 51 ? -8.453 -14.84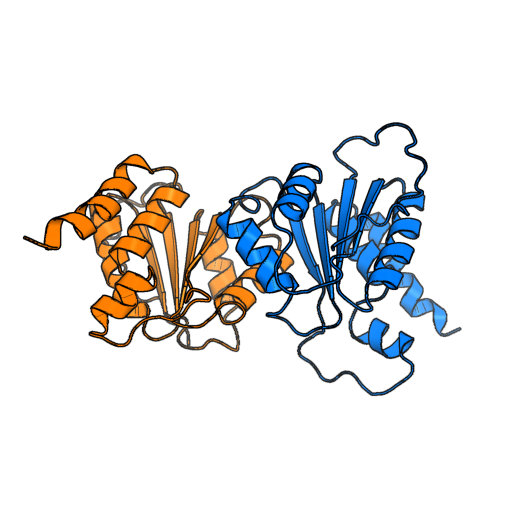4 -8.094 1 93.75 51 ILE B N 1
ATOM 1587 C CA . ILE B 1 51 ? -9.43 -13.883 -8.586 1 93.75 51 ILE B CA 1
ATOM 1588 C C . ILE B 1 51 ? -8.914 -13.234 -9.875 1 93.75 51 ILE B C 1
ATOM 1590 O O . ILE B 1 51 ? -7.797 -12.719 -9.906 1 93.75 51 ILE B O 1
ATOM 1594 N N . ASP B 1 52 ? -9.672 -13.391 -10.852 1 93.44 52 ASP B N 1
ATOM 1595 C CA . ASP B 1 52 ? -9.453 -12.625 -12.078 1 93.44 52 ASP B CA 1
ATOM 1596 C C . ASP B 1 52 ? -10.148 -11.273 -12.016 1 93.44 52 ASP B C 1
ATOM 1598 O O . ASP B 1 52 ? -11.375 -11.188 -12.125 1 93.44 52 ASP B O 1
ATOM 1602 N N . ALA B 1 53 ? -9.406 -10.211 -11.898 1 92.06 53 ALA B N 1
ATOM 1603 C CA . ALA B 1 53 ? -9.984 -8.883 -11.742 1 92.06 53 ALA B CA 1
ATOM 1604 C C . ALA B 1 53 ? -10.617 -8.398 -13.047 1 92.06 53 ALA B C 1
ATOM 1606 O O . ALA B 1 53 ? -11.562 -7.605 -13.031 1 92.06 53 ALA B O 1
ATOM 1607 N N . ARG B 1 54 ? -10.062 -8.859 -14.148 1 87.81 54 ARG B N 1
ATOM 1608 C CA . ARG B 1 54 ? -10.555 -8.594 -15.5 1 87.81 54 ARG B CA 1
ATOM 1609 C C . ARG B 1 54 ? -10.289 -7.148 -15.906 1 87.81 54 ARG B C 1
ATOM 1611 O O . ARG B 1 54 ? -9.812 -6.891 -17.016 1 87.81 54 ARG B O 1
ATOM 1618 N N . PHE B 1 55 ? -10.688 -6.191 -15.016 1 85.19 55 PHE B N 1
ATOM 1619 C CA . PHE B 1 55 ? -10.5 -4.773 -15.289 1 85.19 55 PHE B CA 1
ATOM 1620 C C . PHE B 1 55 ? -9.672 -4.109 -14.195 1 85.19 55 PHE B C 1
ATOM 1622 O O . PHE B 1 55 ? -9.773 -4.48 -13.023 1 85.19 55 PHE B O 1
ATOM 1629 N N . CYS B 1 56 ? -8.883 -3.207 -14.594 1 84.69 56 CYS B N 1
ATOM 1630 C CA . CYS B 1 56 ? -8.109 -2.426 -13.633 1 84.69 56 CYS B CA 1
ATOM 1631 C C . CYS B 1 56 ? -9 -1.437 -12.891 1 84.69 56 CYS B C 1
ATOM 1633 O O . CYS B 1 56 ? -8.828 -1.213 -11.695 1 84.69 56 CYS B O 1
ATOM 1635 N N . LYS B 1 57 ? -9.852 -0.729 -13.617 1 85.5 57 LYS B N 1
ATOM 1636 C CA . LYS B 1 57 ? -10.828 0.214 -13.078 1 85.5 57 LYS B CA 1
ATOM 1637 C C . LYS B 1 57 ? -12.211 -0.026 -13.664 1 85.5 57 LYS B C 1
ATOM 1639 O O . LYS B 1 57 ? -12.344 -0.345 -14.852 1 85.5 57 LYS B O 1
ATOM 1644 N N . PRO B 1 58 ? -13.344 0.118 -12.961 1 89.75 58 PRO B N 1
ATOM 1645 C CA . PRO B 1 58 ? -13.367 0.331 -11.508 1 89.75 58 PRO B CA 1
ATOM 1646 C C . PRO B 1 58 ? -12.953 -0.911 -10.727 1 89.75 58 PRO B C 1
ATOM 1648 O O . PRO B 1 58 ? -13.094 -2.033 -11.219 1 89.75 58 PRO B O 1
ATOM 1651 N N . LEU B 1 59 ? -12.414 -0.624 -9.516 1 92.25 59 LEU B N 1
ATOM 1652 C CA . LEU B 1 59 ? -12.117 -1.746 -8.633 1 92.25 59 LEU B CA 1
ATOM 1653 C C . LEU B 1 59 ? -13.398 -2.389 -8.117 1 92.25 59 LEU B C 1
ATOM 1655 O O . LEU B 1 59 ? -14.367 -1.689 -7.797 1 92.25 59 LEU B O 1
ATOM 1659 N N . TYR B 1 60 ? -13.375 -3.625 -8.086 1 90.56 60 TYR B N 1
ATOM 1660 C CA . TYR B 1 60 ? -14.453 -4.34 -7.414 1 90.56 60 TYR B CA 1
ATOM 1661 C C . TYR B 1 60 ? -14.219 -4.406 -5.91 1 90.56 60 TYR B C 1
ATOM 1663 O O . TYR B 1 60 ? -13.789 -5.441 -5.391 1 90.56 60 TYR B O 1
ATOM 1671 N N . THR B 1 61 ? -14.5 -3.379 -5.238 1 93.75 61 THR B N 1
ATOM 1672 C CA . THR B 1 61 ? -14.055 -3.145 -3.867 1 93.75 61 THR B CA 1
ATOM 1673 C C . THR B 1 61 ? -14.695 -4.148 -2.914 1 93.75 61 THR B C 1
ATOM 1675 O O . THR B 1 61 ? -14.062 -4.59 -1.953 1 93.75 61 THR B O 1
ATOM 1678 N N . THR B 1 62 ? -15.977 -4.504 -3.15 1 93.06 62 THR B N 1
ATOM 1679 C CA . THR B 1 62 ? -16.641 -5.469 -2.287 1 93.06 62 THR B CA 1
ATOM 1680 C C . THR B 1 62 ? -15.945 -6.82 -2.346 1 93.06 62 THR B C 1
ATOM 1682 O O . THR B 1 62 ? -15.727 -7.461 -1.312 1 93.06 62 THR B O 1
ATOM 1685 N N . LEU B 1 63 ? -15.586 -7.215 -3.52 1 89.81 63 LEU B N 1
ATOM 1686 C CA . LEU B 1 63 ? -14.883 -8.477 -3.719 1 89.81 63 LEU B CA 1
ATOM 1687 C C . LEU B 1 63 ? -13.508 -8.445 -3.068 1 89.81 63 LEU B C 1
ATOM 1689 O O . LEU B 1 63 ? -13.117 -9.383 -2.377 1 89.81 63 LEU B O 1
ATOM 1693 N N . ILE B 1 64 ? -12.797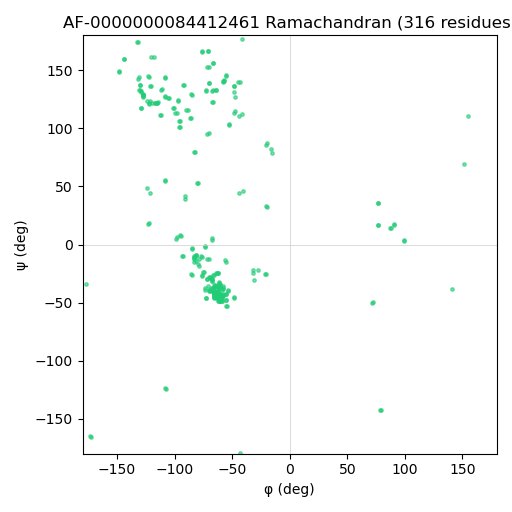 -7.391 -3.252 1 93.88 64 ILE B N 1
ATOM 1694 C CA . ILE B 1 64 ? -11.445 -7.242 -2.725 1 93.88 64 ILE B CA 1
ATOM 1695 C C . ILE B 1 64 ? -11.484 -7.203 -1.198 1 93.88 64 ILE B C 1
ATOM 1697 O O . ILE B 1 64 ? -10.648 -7.82 -0.533 1 93.88 64 ILE B O 1
ATOM 1701 N N . LEU B 1 65 ? -12.508 -6.488 -0.723 1 94.81 65 LEU B N 1
ATOM 1702 C CA . LEU B 1 65 ? -12.688 -6.395 0.722 1 94.81 65 LEU B CA 1
ATOM 1703 C C . LEU B 1 65 ? -12.922 -7.773 1.33 1 94.81 65 LEU B C 1
ATOM 1705 O O . LEU B 1 65 ? -12.258 -8.148 2.301 1 94.81 65 LEU B O 1
ATOM 1709 N N . SER B 1 66 ? -13.797 -8.523 0.764 1 93.75 66 SER B N 1
ATOM 1710 C CA . SER B 1 66 ? -14.102 -9.867 1.251 1 93.75 66 SER B CA 1
ATOM 1711 C C . SER B 1 66 ? -12.883 -10.781 1.171 1 93.75 66 SER B C 1
ATOM 1713 O O . SER B 1 66 ? -12.562 -11.477 2.133 1 93.75 66 SER B O 1
ATOM 1715 N N . ALA B 1 67 ? -12.18 -10.742 0.086 1 92.56 67 ALA B N 1
ATOM 1716 C CA . ALA B 1 67 ? -10.992 -11.57 -0.103 1 92.56 67 ALA B CA 1
ATOM 1717 C C . ALA B 1 67 ? -9.906 -11.219 0.917 1 92.56 67 ALA B C 1
ATOM 1719 O O . ALA B 1 67 ? -9.25 -12.102 1.458 1 92.56 67 ALA B O 1
ATOM 1720 N N . ALA B 1 68 ? -9.719 -9.93 1.152 1 95.25 68 ALA B N 1
ATOM 1721 C CA . ALA B 1 68 ? -8.711 -9.453 2.092 1 95.25 68 ALA B CA 1
ATOM 1722 C C . ALA B 1 68 ? -9.023 -9.906 3.516 1 95.25 68 ALA B C 1
ATOM 1724 O O . ALA B 1 68 ? -8.117 -10.211 4.293 1 95.25 68 ALA B O 1
ATOM 1725 N N . LYS B 1 69 ? -10.281 -9.93 3.777 1 93.94 69 LYS B N 1
ATOM 1726 C CA . LYS B 1 69 ? -10.695 -10.336 5.117 1 93.94 69 LYS B CA 1
ATOM 1727 C C . LYS B 1 69 ? -10.594 -11.844 5.297 1 93.94 69 LYS B C 1
ATOM 1729 O O . LYS B 1 69 ? -10.367 -12.328 6.406 1 93.94 69 LYS B O 1
ATOM 1734 N N . GLU B 1 70 ? -10.703 -12.578 4.242 1 92.12 70 GLU B N 1
ATOM 1735 C CA . GLU B 1 70 ? -10.773 -14.031 4.297 1 92.12 70 GLU B CA 1
ATOM 1736 C C . GLU B 1 70 ? -9.391 -14.656 4.16 1 92.12 70 GLU B C 1
ATOM 1738 O O . GLU B 1 70 ? -9.227 -15.859 4.363 1 92.12 70 GLU B O 1
ATOM 1743 N N . HIS B 1 71 ? -8.414 -13.906 3.834 1 94.25 71 HIS B N 1
ATOM 1744 C CA . HIS B 1 71 ? -7.078 -14.445 3.6 1 94.25 71 HIS B CA 1
ATOM 1745 C C . HIS B 1 71 ? -6.023 -13.664 4.375 1 94.25 71 HIS B C 1
ATOM 1747 O O . HIS B 1 71 ? -6.043 -12.43 4.387 1 94.25 71 HIS B O 1
ATOM 1753 N N . PRO B 1 72 ? -5.078 -14.359 4.98 1 95.88 72 PRO B N 1
ATOM 1754 C CA . PRO B 1 72 ? -3.988 -13.648 5.645 1 95.88 72 PRO B CA 1
ATOM 1755 C C . PRO B 1 72 ? -2.975 -13.062 4.66 1 95.88 72 PRO B C 1
ATOM 1757 O O . PRO B 1 72 ? -2.205 -12.172 5.02 1 95.88 72 PRO B O 1
ATOM 1760 N N . VAL B 1 73 ? -2.891 -13.609 3.471 1 97.25 73 VAL B N 1
ATOM 1761 C CA . VAL B 1 73 ? -1.954 -13.18 2.439 1 97.25 73 VAL B CA 1
ATOM 1762 C C . VAL B 1 73 ? -2.707 -12.906 1.139 1 97.25 73 VAL B C 1
ATOM 1764 O O . VAL B 1 73 ? -3.545 -13.711 0.721 1 97.25 73 VAL B O 1
ATOM 1767 N N . MET B 1 74 ? -2.51 -11.773 0.56 1 97.44 74 MET B N 1
ATOM 1768 C CA . MET B 1 74 ? -3.014 -11.414 -0.763 1 97.44 74 MET B CA 1
ATOM 1769 C C . MET B 1 74 ? -1.886 -10.906 -1.653 1 97.44 74 MET B C 1
ATOM 1771 O O . MET B 1 74 ? -1.105 -10.039 -1.242 1 97.44 74 MET B O 1
ATOM 1775 N N . ILE B 1 75 ? -1.757 -11.477 -2.816 1 98.44 75 ILE B N 1
ATOM 1776 C CA . ILE B 1 75 ? -0.765 -11.062 -3.803 1 98.44 75 ILE B CA 1
ATOM 1777 C C . ILE B 1 75 ? -1.468 -10.562 -5.062 1 98.44 75 ILE B C 1
ATOM 1779 O O . ILE B 1 75 ? -2.324 -11.25 -5.621 1 98.44 75 ILE B O 1
ATOM 1783 N N . SER B 1 76 ? -1.22 -9.352 -5.453 1 97.94 76 SER B N 1
ATOM 1784 C CA . SER B 1 76 ? -1.699 -8.859 -6.738 1 97.94 76 SER B CA 1
ATOM 1785 C C . SER B 1 76 ? -0.659 -9.07 -7.836 1 97.94 76 SER B C 1
ATOM 1787 O O . SER B 1 76 ? 0.54 -8.906 -7.602 1 97.94 76 SER B O 1
ATOM 1789 N N . ILE B 1 77 ? -1.093 -9.492 -8.969 1 97.75 77 ILE B N 1
ATOM 1790 C CA . ILE B 1 77 ? -0.198 -9.766 -10.094 1 97.75 77 ILE B CA 1
ATOM 1791 C C . ILE B 1 77 ? -0.688 -9.023 -11.336 1 97.75 77 ILE B C 1
ATOM 1793 O O . ILE B 1 77 ? -1.865 -9.109 -11.688 1 97.75 77 ILE B O 1
ATOM 1797 N N . GLU B 1 78 ? 0.22 -8.273 -11.977 1 96.5 78 GLU B N 1
ATOM 1798 C CA . GLU B 1 78 ? -0.093 -7.594 -13.234 1 96.5 78 GLU B CA 1
ATOM 1799 C C . GLU B 1 78 ? 1.136 -7.496 -14.133 1 96.5 78 GLU B C 1
ATOM 1801 O O . GLU B 1 78 ? 2.268 -7.465 -13.641 1 96.5 78 GLU B O 1
ATOM 1806 N N . GLU B 1 79 ? 0.931 -7.508 -15.414 1 94.12 79 GLU B N 1
ATOM 1807 C CA . GLU B 1 79 ? 1.984 -7.188 -16.375 1 94.12 79 GLU B CA 1
ATOM 1808 C C . GLU B 1 79 ? 1.987 -5.699 -16.703 1 94.12 79 GLU B C 1
ATOM 1810 O O . GLU B 1 79 ? 2.027 -5.324 -17.891 1 94.12 79 GLU B O 1
ATOM 1815 N N . GLY B 1 80 ? 1.79 -4.891 -15.836 1 93.12 80 GLY B N 1
ATOM 1816 C CA . GLY B 1 80 ? 1.876 -3.439 -15.883 1 93.12 80 GLY B CA 1
ATOM 1817 C C . GLY B 1 80 ? 2.92 -2.869 -14.945 1 93.12 80 GLY B C 1
ATOM 1818 O O . GLY B 1 80 ? 3.375 -3.555 -14.023 1 93.12 80 GLY B O 1
ATOM 1819 N N . SER B 1 81 ? 3.285 -1.642 -15.25 1 92.38 81 SER B N 1
ATOM 1820 C CA . SER B 1 81 ? 4.262 -0.971 -14.398 1 92.38 81 SER B CA 1
ATOM 1821 C C . SER B 1 81 ? 3.666 -0.612 -13.047 1 92.38 81 SER B C 1
ATOM 1823 O O . SER B 1 81 ? 2.447 -0.663 -12.867 1 92.38 81 SER B O 1
ATOM 1825 N N . MET B 1 82 ? 4.555 -0.257 -12.109 1 92.19 82 MET B N 1
ATOM 1826 C CA . MET B 1 82 ? 4.117 0.248 -10.805 1 92.19 82 MET B CA 1
ATOM 1827 C C . MET B 1 82 ? 3.195 1.452 -10.977 1 92.19 82 MET B C 1
ATOM 1829 O O . MET B 1 82 ? 3.408 2.283 -11.859 1 92.19 82 MET B O 1
ATOM 1833 N N . GLY B 1 83 ? 2.172 1.563 -10.047 1 93.12 83 GLY B N 1
ATOM 1834 C CA . GLY B 1 83 ? 1.271 2.705 -10.07 1 93.12 83 GLY B CA 1
ATOM 1835 C C . GLY B 1 83 ? -0.049 2.406 -10.758 1 93.12 83 GLY B C 1
ATOM 1836 O O . GLY B 1 83 ? -0.893 3.293 -10.898 1 93.12 83 GLY B O 1
ATOM 1837 N N . ARG B 1 84 ? -0.207 1.236 -11.133 1 93.62 84 ARG B N 1
ATOM 1838 C CA . ARG B 1 84 ? -1.407 0.844 -11.867 1 93.62 84 ARG B CA 1
ATOM 1839 C C . ARG B 1 84 ? -2.324 -0.009 -10.992 1 93.62 84 ARG B C 1
ATOM 1841 O O . ARG B 1 84 ? -2.715 0.406 -9.906 1 93.62 84 ARG B O 1
ATOM 1848 N N . PHE B 1 85 ? -2.641 -1.133 -11.414 1 95.56 85 PHE B N 1
ATOM 1849 C CA . PHE B 1 85 ? -3.648 -1.961 -10.766 1 95.56 85 PHE B CA 1
ATOM 1850 C C . PHE B 1 85 ? -3.301 -2.18 -9.297 1 95.56 85 PHE B C 1
ATOM 1852 O O . PHE B 1 85 ? -4.113 -1.896 -8.414 1 95.56 85 PHE B O 1
ATOM 1859 N N . ALA B 1 86 ? -2.092 -2.65 -8.992 1 97.12 86 ALA B N 1
ATOM 1860 C CA . ALA B 1 86 ? -1.664 -2.924 -7.621 1 97.12 86 ALA B CA 1
ATOM 1861 C C . ALA B 1 86 ? -1.751 -1.668 -6.758 1 97.12 86 ALA B C 1
ATOM 1863 O O . ALA B 1 86 ? -2.109 -1.74 -5.578 1 97.12 86 ALA B O 1
ATOM 1864 N N . ALA B 1 87 ? -1.391 -0.551 -7.359 1 96.62 87 ALA B N 1
ATOM 1865 C CA . ALA B 1 87 ? -1.432 0.71 -6.625 1 96.62 87 ALA B CA 1
ATOM 1866 C C . ALA B 1 87 ? -2.854 1.037 -6.176 1 96.62 87 ALA B C 1
ATOM 1868 O O . ALA B 1 87 ? -3.068 1.455 -5.035 1 96.62 87 ALA B O 1
ATOM 1869 N N . HIS B 1 88 ? -3.789 0.84 -7.055 1 96.38 88 HIS B N 1
ATOM 1870 C CA . HIS B 1 88 ? -5.184 1.116 -6.723 1 96.38 88 HIS B CA 1
ATOM 1871 C C . HIS B 1 88 ? -5.691 0.163 -5.648 1 96.38 88 HIS B C 1
ATOM 1873 O O . HIS B 1 88 ? -6.41 0.579 -4.734 1 96.38 88 HIS B O 1
ATOM 1879 N N . VAL B 1 89 ? -5.344 -1.07 -5.762 1 97.44 89 VAL B N 1
ATOM 1880 C CA . VAL B 1 89 ? -5.738 -2.064 -4.766 1 97.44 89 VAL B CA 1
ATOM 1881 C C . VAL B 1 89 ? -5.16 -1.689 -3.404 1 97.44 89 VAL B C 1
ATOM 1883 O O . VAL B 1 89 ? -5.879 -1.663 -2.402 1 97.44 89 VAL B O 1
ATOM 1886 N N . MET B 1 90 ? -3.877 -1.36 -3.398 1 97.44 90 MET B N 1
ATOM 1887 C CA . MET B 1 90 ? -3.195 -1.027 -2.15 1 97.44 90 MET B CA 1
ATOM 1888 C C . MET B 1 90 ? -3.809 0.213 -1.51 1 97.44 90 MET B C 1
ATOM 1890 O O . MET B 1 90 ? -3.998 0.259 -0.293 1 97.44 90 MET B O 1
ATOM 1894 N N . GLN B 1 91 ? -4.016 1.198 -2.346 1 96.88 91 GLN B N 1
ATOM 1895 C CA . GLN B 1 91 ? -4.641 2.408 -1.821 1 96.88 91 GLN B CA 1
ATOM 1896 C C . GLN B 1 91 ? -5.973 2.09 -1.149 1 96.88 91 GLN B C 1
ATOM 1898 O O . GLN B 1 91 ? -6.238 2.553 -0.038 1 96.88 91 GLN B O 1
ATOM 1903 N N . PHE B 1 92 ? -6.781 1.321 -1.819 1 96.81 92 PHE B N 1
ATOM 1904 C CA . PHE B 1 92 ? -8.07 0.931 -1.271 1 96.81 92 PHE B CA 1
ATOM 1905 C C . PHE B 1 92 ? -7.898 0.19 0.05 1 96.81 92 PHE B C 1
ATOM 1907 O O . PHE B 1 92 ? -8.547 0.521 1.045 1 96.81 92 PHE B O 1
ATOM 1914 N N . LEU B 1 93 ? -7.016 -0.786 0.092 1 97.81 93 LEU B N 1
ATOM 1915 C CA . LEU B 1 93 ? -6.785 -1.592 1.285 1 97.81 93 LEU B CA 1
ATOM 1916 C C . LEU B 1 93 ? -6.27 -0.729 2.434 1 97.81 93 LEU B C 1
ATOM 1918 O O . LEU B 1 93 ? -6.684 -0.906 3.582 1 97.81 93 LEU B O 1
ATOM 1922 N N . ALA B 1 94 ? -5.344 0.183 2.137 1 97.44 94 ALA B N 1
ATOM 1923 C CA . ALA B 1 94 ? -4.777 1.071 3.148 1 97.44 94 ALA B CA 1
ATOM 1924 C C . ALA B 1 94 ? -5.852 1.975 3.748 1 97.44 94 ALA B C 1
ATOM 1926 O O . ALA B 1 94 ? -5.906 2.156 4.965 1 97.44 94 ALA B O 1
ATOM 1927 N N . LEU B 1 95 ? -6.715 2.504 2.912 1 96.25 95 LEU B N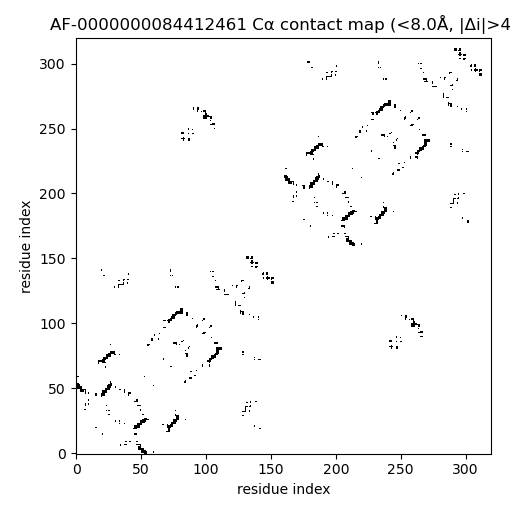 1
ATOM 1928 C CA . LEU B 1 95 ? -7.754 3.426 3.361 1 96.25 95 LEU B CA 1
ATOM 1929 C C . LEU B 1 95 ? -8.805 2.697 4.191 1 96.25 95 LEU B C 1
ATOM 1931 O O . LEU B 1 95 ? -9.398 3.283 5.102 1 96.25 95 LEU B O 1
ATOM 1935 N N . GLU B 1 96 ? -8.945 1.415 3.887 1 96.25 96 GLU B N 1
ATOM 1936 C CA . GLU B 1 96 ? -9.891 0.599 4.641 1 96.25 96 GLU B CA 1
ATOM 1937 C C . GLU B 1 96 ? -9.258 0.056 5.918 1 96.25 96 GLU B C 1
ATOM 1939 O O . GLU B 1 96 ? -9.914 -0.64 6.695 1 96.25 96 GLU B O 1
ATOM 1944 N N . GLY B 1 97 ? -7.973 0.32 6.133 1 96.62 97 GLY B N 1
ATOM 1945 C CA . GLY B 1 97 ? -7.273 -0.118 7.328 1 96.62 97 GLY B CA 1
ATOM 1946 C C . GLY B 1 97 ? -6.922 -1.594 7.309 1 96.62 97 GLY B C 1
ATOM 1947 O O . GLY B 1 97 ? -6.578 -2.17 8.344 1 96.62 97 GLY B O 1
ATOM 1948 N N . LEU B 1 98 ? -6.961 -2.195 6.195 1 96.62 98 LEU B N 1
ATOM 1949 C CA . LEU B 1 98 ? -6.773 -3.639 6.109 1 96.62 98 LEU B CA 1
ATOM 1950 C C . LEU B 1 98 ? -5.289 -3.994 6.09 1 96.62 98 LEU B C 1
ATOM 1952 O O . LEU B 1 98 ? -4.922 -5.156 6.273 1 96.62 98 LEU B O 1
ATOM 1956 N N . LEU B 1 99 ? -4.422 -2.998 5.93 1 97.25 99 LEU B N 1
ATOM 1957 C CA . LEU B 1 99 ? -2.982 -3.234 5.93 1 97.25 99 LEU B CA 1
ATOM 1958 C C . LEU B 1 99 ? -2.379 -2.926 7.297 1 97.25 99 LEU B C 1
ATOM 1960 O O . LEU B 1 99 ? -1.158 -2.949 7.461 1 97.25 99 LEU B O 1
ATOM 1964 N N . ASP B 1 100 ? -3.225 -2.631 8.312 1 96.25 100 ASP B N 1
ATOM 1965 C CA . ASP B 1 100 ? -2.771 -2.229 9.641 1 96.25 100 ASP B CA 1
ATOM 1966 C C . ASP B 1 100 ? -2.379 -3.441 10.484 1 96.25 100 ASP B C 1
ATOM 1968 O O . ASP B 1 100 ? -1.904 -3.297 11.609 1 96.25 100 ASP B O 1
ATOM 1972 N N . GLY B 1 101 ? -2.586 -4.559 10.141 1 89.5 101 GLY B N 1
ATOM 1973 C CA . GLY B 1 101 ? -2.312 -5.762 10.914 1 89.5 101 GLY B CA 1
ATOM 1974 C C . GLY B 1 101 ? -3.252 -6.906 10.586 1 89.5 101 GLY B C 1
ATOM 1975 O O . GLY B 1 101 ? -4.445 -6.848 10.898 1 89.5 101 GLY B O 1
ATOM 1976 N N . GLY B 1 102 ? -3.357 -7.559 9.633 1 86.19 102 GLY B N 1
ATOM 1977 C CA . GLY B 1 102 ? -4.207 -8.695 9.312 1 86.19 102 GLY B CA 1
ATOM 1978 C C . GLY B 1 102 ? -3.928 -9.281 7.941 1 86.19 102 GLY B C 1
ATOM 1979 O O . GLY B 1 102 ? -4.059 -10.492 7.742 1 86.19 102 GLY B O 1
ATOM 1980 N N . LEU B 1 103 ? -3.607 -8.414 7.145 1 96.19 103 LEU B N 1
ATOM 1981 C CA . LEU B 1 103 ? -3.359 -8.828 5.77 1 96.19 103 LEU B CA 1
ATOM 1982 C C . LEU B 1 103 ? -1.927 -8.508 5.355 1 96.19 103 LEU B C 1
ATOM 1984 O O . LEU B 1 103 ? -1.462 -7.383 5.539 1 96.19 103 LEU B O 1
ATOM 1988 N N . LYS B 1 104 ? -1.219 -9.5 4.977 1 97.75 104 LYS B N 1
ATOM 1989 C CA . LYS B 1 104 ? 0.048 -9.281 4.289 1 97.75 104 LYS B CA 1
ATOM 1990 C C . LYS B 1 104 ? -0.161 -9.156 2.779 1 97.75 104 LYS B C 1
ATOM 1992 O O . LYS B 1 104 ? -0.642 -10.094 2.139 1 97.75 104 LYS B O 1
ATOM 1997 N N . PHE B 1 105 ? 0.137 -8.023 2.25 1 98.38 105 PHE B N 1
ATOM 1998 C CA . PHE B 1 105 ? -0.091 -7.758 0.834 1 98.38 105 PHE B CA 1
ATOM 1999 C C . PHE B 1 105 ? 1.232 -7.625 0.089 1 98.38 105 PHE B C 1
ATOM 2001 O O . PHE B 1 105 ? 2.156 -6.965 0.568 1 98.38 105 PHE B O 1
ATOM 2008 N N . ARG B 1 106 ? 1.39 -8.266 -1.051 1 98.62 106 ARG B N 1
ATOM 2009 C CA . ARG B 1 106 ? 2.555 -8.141 -1.921 1 98.62 106 ARG B CA 1
ATOM 2010 C C . ARG B 1 106 ? 2.137 -7.855 -3.359 1 98.62 106 ARG B C 1
ATOM 2012 O O . ARG B 1 106 ? 1.458 -8.672 -3.988 1 98.62 106 ARG B O 1
ATOM 2019 N N . PRO B 1 107 ? 2.525 -6.707 -3.912 1 98.31 107 PRO B N 1
ATOM 2020 C CA . PRO B 1 107 ? 2.297 -6.418 -5.328 1 98.31 107 PRO B CA 1
ATOM 2021 C C . PRO B 1 107 ? 3.4 -6.973 -6.23 1 98.31 107 PRO B C 1
ATOM 2023 O O . PRO B 1 107 ? 4.586 -6.844 -5.906 1 98.31 107 PRO B O 1
ATOM 2026 N N . MET B 1 108 ? 3.037 -7.676 -7.238 1 98 108 MET B N 1
ATOM 2027 C CA . MET B 1 108 ? 3.971 -8.125 -8.273 1 98 108 MET B CA 1
ATOM 2028 C C . MET B 1 108 ? 3.676 -7.445 -9.602 1 98 108 MET B C 1
ATOM 2030 O O . MET B 1 108 ? 2.607 -7.652 -10.188 1 98 108 MET B O 1
ATOM 2034 N N . THR B 1 109 ? 4.547 -6.59 -10.047 1 97.19 109 THR B N 1
ATOM 2035 C CA . THR B 1 109 ? 4.398 -5.789 -11.258 1 97.19 109 THR B CA 1
ATOM 2036 C C . THR B 1 109 ? 5.664 -5.852 -12.109 1 97.19 109 THR B C 1
ATOM 2038 O O . THR B 1 109 ? 6.664 -6.441 -11.695 1 97.19 109 THR B O 1
ATOM 2041 N N . LEU B 1 110 ? 5.582 -5.246 -13.312 1 95.62 110 LEU B N 1
ATOM 2042 C CA . LEU B 1 110 ? 6.785 -5.117 -14.117 1 95.62 110 LEU B CA 1
ATOM 2043 C C . LEU B 1 110 ? 7.812 -4.227 -13.43 1 95.62 110 LEU B C 1
ATOM 2045 O O . LEU B 1 110 ? 7.465 -3.188 -12.867 1 95.62 110 LEU B O 1
ATOM 2049 N N . PRO B 1 111 ? 9.094 -4.73 -13.414 1 93.25 111 PRO B N 1
ATOM 2050 C CA . PRO B 1 111 ? 10.141 -3.881 -12.828 1 93.25 111 PRO B CA 1
ATOM 2051 C C . PRO B 1 111 ? 10.406 -2.623 -13.648 1 93.25 111 PRO B C 1
ATOM 2053 O O . PRO B 1 111 ? 10.055 -2.57 -14.836 1 93.25 111 PRO B O 1
ATOM 2056 N N . ASP B 1 112 ? 10.945 -1.604 -12.93 1 89.38 112 ASP B N 1
ATOM 2057 C CA . ASP B 1 112 ? 11.312 -0.366 -13.609 1 89.38 112 ASP B CA 1
ATOM 2058 C C . ASP B 1 112 ? 12.656 -0.504 -14.32 1 89.38 112 ASP B C 1
ATOM 2060 O O . ASP B 1 112 ? 13.602 0.222 -14.008 1 89.38 112 ASP B O 1
ATOM 2064 N N . ARG B 1 113 ? 12.789 -1.444 -15.086 1 88.81 113 ARG B N 1
ATOM 2065 C CA . ARG B 1 113 ? 13.992 -1.673 -15.883 1 88.81 113 ARG B CA 1
ATOM 2066 C C . ARG B 1 113 ? 13.641 -2.254 -17.25 1 88.81 113 ARG B C 1
ATOM 2068 O O . ARG B 1 113 ? 12.555 -2.805 -17.438 1 88.81 113 ARG B O 1
ATOM 2075 N N . TYR B 1 114 ? 14.602 -2.102 -18.188 1 87.81 114 TYR B N 1
ATOM 2076 C CA . TYR B 1 114 ? 14.398 -2.598 -19.547 1 87.81 114 TYR B CA 1
ATOM 2077 C C . TYR B 1 114 ? 14.352 -4.121 -19.578 1 87.81 114 TYR B C 1
ATOM 2079 O O . TYR B 1 114 ? 15.195 -4.785 -18.969 1 87.81 114 TYR B O 1
ATOM 2087 N N . ILE B 1 115 ? 13.32 -4.637 -20.047 1 86.38 115 ILE B N 1
ATOM 2088 C CA . ILE B 1 115 ? 13.18 -6.07 -20.266 1 86.38 115 ILE B CA 1
ATOM 2089 C C . ILE B 1 115 ? 13.469 -6.402 -21.719 1 86.38 115 ILE B C 1
ATOM 2091 O O . ILE B 1 115 ? 12.766 -5.918 -22.625 1 86.38 115 ILE B O 1
ATOM 2095 N N . GLU B 1 116 ? 14.57 -7.125 -21.906 1 85.44 116 GLU B N 1
ATOM 2096 C CA . GLU B 1 116 ? 15.023 -7.461 -23.25 1 85.44 116 GLU B CA 1
ATOM 2097 C C . GLU B 1 116 ? 13.945 -8.211 -24.016 1 85.44 116 GLU B C 1
ATOM 2099 O O . GLU B 1 116 ? 13.203 -9.016 -23.453 1 85.44 116 GLU B O 1
ATOM 2104 N N . HIS B 1 117 ? 13.867 -7.859 -25.328 1 83.31 117 HIS B N 1
ATOM 2105 C CA . HIS B 1 117 ? 12.914 -8.562 -26.188 1 83.31 117 HIS B CA 1
ATOM 2106 C C . HIS B 1 117 ? 13.312 -10.023 -26.359 1 83.31 117 HIS B C 1
ATOM 2108 O O . HIS B 1 117 ? 14.5 -10.352 -26.422 1 83.31 117 HIS B O 1
ATOM 2114 N N . GLY B 1 118 ? 12.453 -10.938 -26.219 1 86.06 118 GLY B N 1
ATOM 2115 C CA . GLY B 1 118 ? 12.602 -12.383 -26.375 1 86.06 118 GLY B CA 1
ATOM 2116 C C . GLY B 1 118 ? 11.289 -13.133 -26.266 1 86.06 118 GLY B C 1
ATOM 2117 O O . GLY B 1 118 ? 10.219 -12.562 -26.5 1 86.06 118 GLY B O 1
ATOM 2118 N N . ALA B 1 119 ? 11.5 -14.5 -26.078 1 89.19 119 ALA B N 1
ATOM 2119 C CA . ALA B 1 119 ? 10.297 -15.297 -25.859 1 89.19 119 ALA B CA 1
ATOM 2120 C C . ALA B 1 119 ? 9.523 -14.805 -24.641 1 89.19 119 ALA B C 1
ATOM 2122 O O . ALA B 1 119 ? 10.109 -14.328 -23.672 1 89.19 119 ALA B O 1
ATOM 2123 N N . PHE B 1 120 ? 8.234 -14.797 -24.781 1 88 120 PHE B N 1
ATOM 2124 C CA . PHE B 1 120 ? 7.348 -14.281 -23.75 1 88 120 PHE B CA 1
ATOM 2125 C C . PHE B 1 120 ? 7.715 -14.867 -22.391 1 88 120 PHE B C 1
ATOM 2127 O O . PHE B 1 120 ? 7.809 -14.141 -21.406 1 88 120 PHE B O 1
ATOM 2134 N N . ARG B 1 121 ? 7.918 -16.141 -22.375 1 89.88 121 ARG B N 1
ATOM 2135 C CA . ARG B 1 121 ? 8.258 -16.812 -21.125 1 89.88 121 ARG B CA 1
ATOM 2136 C C . ARG B 1 121 ? 9.555 -16.25 -20.547 1 89.88 121 ARG B C 1
ATOM 2138 O O . ARG B 1 121 ? 9.68 -16.109 -19.328 1 89.88 121 ARG B O 1
ATOM 2145 N N . ASP B 1 122 ? 10.453 -15.914 -21.422 1 91.69 122 ASP B N 1
ATOM 2146 C CA . ASP B 1 122 ? 11.719 -15.336 -20.969 1 91.69 122 ASP B CA 1
ATOM 2147 C C . ASP B 1 122 ? 11.516 -13.938 -20.406 1 91.69 122 ASP B C 1
ATOM 2149 O O . ASP B 1 122 ? 12.141 -13.57 -19.406 1 91.69 122 ASP B O 1
ATOM 2153 N N . GLN B 1 123 ? 10.688 -13.258 -21.047 1 92.44 123 GLN B N 1
ATOM 2154 C CA . GLN B 1 123 ? 10.375 -11.906 -20.562 1 92.44 123 GLN B CA 1
ATOM 2155 C C . GLN B 1 123 ? 9.742 -11.945 -19.188 1 92.44 123 GLN B C 1
ATOM 2157 O O . GLN B 1 123 ? 10.094 -11.148 -18.312 1 92.44 123 GLN B O 1
ATOM 2162 N N . LEU B 1 124 ? 8.844 -12.945 -18.969 1 93.25 124 LEU B N 1
ATOM 2163 C CA . LEU B 1 124 ? 8.188 -13.109 -17.672 1 93.25 124 LEU B CA 1
ATOM 2164 C C . LEU B 1 124 ? 9.203 -13.5 -16.609 1 93.25 124 LEU B C 1
ATOM 2166 O O . LEU B 1 124 ? 9.133 -13.023 -15.469 1 93.25 124 LEU B O 1
ATOM 2170 N N . ALA B 1 125 ? 10.094 -14.297 -17.047 1 93.44 125 ALA B N 1
ATOM 2171 C CA . ALA B 1 125 ? 11.125 -14.75 -16.109 1 93.44 125 ALA B CA 1
ATOM 2172 C C . ALA B 1 125 ? 12.008 -13.594 -15.672 1 93.44 125 ALA B C 1
ATOM 2174 O O . ALA B 1 125 ? 12.305 -13.445 -14.484 1 93.44 125 ALA B O 1
ATOM 2175 N N . ILE B 1 126 ? 12.367 -12.789 -16.625 1 93.12 126 ILE B N 1
ATOM 2176 C CA . ILE B 1 126 ? 13.203 -11.633 -16.328 1 93.12 126 ILE B CA 1
ATOM 2177 C C . ILE B 1 126 ? 12.438 -10.656 -15.438 1 93.12 126 ILE B C 1
ATOM 2179 O O . ILE B 1 126 ? 13 -10.062 -14.516 1 93.12 126 ILE B O 1
ATOM 2183 N N . ALA B 1 127 ? 11.203 -10.555 -15.617 1 94.75 127 ALA B N 1
ATOM 2184 C CA . ALA B 1 127 ? 10.352 -9.617 -14.883 1 94.75 127 ALA B CA 1
ATOM 2185 C C . ALA B 1 127 ? 10.023 -10.156 -13.492 1 94.75 127 ALA B C 1
ATOM 2187 O O . ALA B 1 127 ? 9.555 -9.406 -12.625 1 94.75 127 ALA B O 1
ATOM 2188 N N . GLY B 1 128 ? 10.219 -11.484 -13.258 1 95.5 128 GLY B N 1
ATOM 2189 C CA . GLY B 1 128 ? 9.844 -12.102 -11.992 1 95.5 128 GLY B CA 1
ATOM 2190 C C . GLY B 1 128 ? 8.352 -12.328 -11.867 1 95.5 128 GLY B C 1
ATOM 2191 O O . GLY B 1 128 ? 7.789 -12.188 -10.773 1 95.5 128 GLY B O 1
ATOM 2192 N N . LEU B 1 129 ? 7.699 -12.672 -12.984 1 96.88 129 LEU B N 1
ATOM 2193 C CA . LEU B 1 129 ? 6.246 -12.758 -12.977 1 96.88 129 LEU B CA 1
ATOM 2194 C C . LEU B 1 129 ? 5.781 -14.148 -13.406 1 96.88 129 LEU B C 1
ATOM 2196 O O . LEU B 1 129 ? 4.617 -14.328 -13.773 1 96.88 129 LEU B O 1
ATOM 2200 N N . THR B 1 130 ? 6.699 -15.117 -13.352 1 96.62 130 THR B N 1
ATOM 2201 C CA . THR B 1 130 ? 6.309 -16.484 -13.688 1 96.62 130 THR B CA 1
ATOM 2202 C C . THR B 1 130 ? 5.527 -17.125 -12.539 1 96.62 130 THR B C 1
ATOM 2204 O O . THR B 1 130 ? 5.52 -16.594 -11.422 1 96.62 130 THR B O 1
ATOM 2207 N N . ALA B 1 131 ? 4.879 -18.25 -12.852 1 97.19 131 ALA B N 1
ATOM 2208 C CA . ALA B 1 131 ? 4.164 -19.016 -11.836 1 97.19 131 ALA B CA 1
ATOM 2209 C C . ALA B 1 131 ? 5.074 -19.344 -10.656 1 97.19 131 ALA B C 1
ATOM 2211 O O . ALA B 1 131 ? 4.648 -19.281 -9.5 1 97.19 131 ALA B O 1
ATOM 2212 N N . GLN B 1 132 ? 6.293 -19.656 -10.977 1 97.19 132 GLN B N 1
ATOM 2213 C CA . GLN B 1 132 ? 7.25 -20 -9.922 1 97.19 132 GLN B CA 1
ATOM 2214 C C . GLN B 1 132 ? 7.539 -18.797 -9.031 1 97.19 132 GLN B C 1
ATOM 2216 O O . GLN B 1 132 ? 7.633 -18.938 -7.812 1 97.19 132 GLN B O 1
ATOM 2221 N N . HIS B 1 133 ? 7.73 -17.641 -9.648 1 97.56 133 HIS B N 1
ATOM 2222 C CA . HIS B 1 133 ? 7.957 -16.422 -8.875 1 97.56 133 HIS B CA 1
ATOM 2223 C C . HIS B 1 133 ? 6.77 -16.109 -7.973 1 97.56 133 HIS B C 1
ATOM 2225 O O . HIS B 1 133 ? 6.945 -15.734 -6.812 1 97.56 133 HIS B O 1
ATOM 2231 N N . ILE B 1 134 ? 5.559 -16.25 -8.508 1 97.69 134 ILE B N 1
ATOM 2232 C CA . ILE B 1 134 ? 4.332 -15.992 -7.762 1 97.69 134 ILE B CA 1
ATOM 2233 C C . ILE B 1 134 ? 4.234 -16.953 -6.578 1 97.69 134 ILE B C 1
ATOM 2235 O O . ILE B 1 134 ? 3.977 -16.531 -5.449 1 97.69 134 ILE B O 1
ATOM 2239 N N . ALA B 1 135 ? 4.453 -18.234 -6.844 1 97.44 135 ALA B N 1
ATOM 2240 C CA . ALA B 1 135 ? 4.402 -19.234 -5.789 1 97.44 135 ALA B CA 1
ATOM 2241 C C . ALA B 1 135 ? 5.441 -18.953 -4.707 1 97.44 135 ALA B C 1
ATOM 2243 O O . ALA B 1 135 ? 5.148 -19.062 -3.516 1 97.44 135 ALA B O 1
ATOM 2244 N N . SER B 1 136 ? 6.621 -18.641 -5.145 1 97.62 136 SER B N 1
ATOM 2245 C CA . SER B 1 136 ? 7.691 -18.328 -4.207 1 97.62 136 SER B CA 1
ATOM 2246 C C . SER B 1 136 ? 7.32 -17.141 -3.322 1 97.62 136 SER B C 1
ATOM 2248 O O . SER B 1 136 ? 7.535 -17.172 -2.109 1 97.62 136 SER B O 1
ATOM 2250 N N . THR B 1 137 ? 6.785 -16.094 -3.963 1 97.5 137 THR B N 1
ATOM 2251 C CA . THR B 1 137 ? 6.363 -14.914 -3.219 1 97.5 137 THR B CA 1
ATOM 2252 C C . THR B 1 137 ? 5.293 -15.281 -2.191 1 97.5 137 THR B C 1
ATOM 2254 O O . THR B 1 137 ? 5.359 -14.844 -1.04 1 97.5 137 THR B O 1
ATOM 2257 N N . ALA B 1 138 ? 4.332 -16.062 -2.609 1 97.31 138 ALA B N 1
ATOM 2258 C CA . ALA B 1 138 ? 3.258 -16.484 -1.714 1 97.31 138 ALA B CA 1
ATOM 2259 C C . ALA B 1 138 ? 3.811 -17.266 -0.517 1 97.31 138 ALA B C 1
ATOM 2261 O O . ALA B 1 138 ? 3.486 -16.953 0.631 1 97.31 138 ALA B O 1
ATOM 2262 N N . LEU B 1 139 ? 4.664 -18.203 -0.767 1 96.69 139 LEU B N 1
ATOM 2263 C CA . LEU B 1 139 ? 5.219 -19.047 0.292 1 96.69 139 LEU B CA 1
ATOM 2264 C C . LEU B 1 139 ? 6.086 -18.219 1.239 1 96.69 139 LEU B C 1
ATOM 2266 O O . LEU B 1 139 ? 6.008 -18.391 2.459 1 96.69 139 LEU B O 1
ATOM 2270 N N . THR B 1 140 ? 6.949 -17.375 0.64 1 96.69 140 THR B N 1
ATOM 2271 C CA . THR B 1 140 ? 7.785 -16.5 1.462 1 96.69 140 THR B CA 1
ATOM 2272 C C . THR B 1 140 ? 6.93 -15.633 2.371 1 96.69 140 THR B C 1
ATOM 2274 O O . THR B 1 140 ? 7.227 -15.477 3.557 1 96.69 140 THR B O 1
ATOM 2277 N N . THR B 1 141 ? 5.84 -15.078 1.821 1 96.75 141 THR B N 1
ATOM 2278 C CA . THR B 1 141 ? 4.961 -14.195 2.578 1 96.75 141 THR B CA 1
ATOM 2279 C C . THR B 1 141 ? 4.234 -14.969 3.678 1 96.75 141 THR B C 1
ATOM 2281 O O . THR B 1 141 ? 3.957 -14.422 4.746 1 96.75 141 THR B O 1
ATOM 2284 N N . LEU B 1 142 ? 3.979 -16.266 3.475 1 95.38 142 LEU B N 1
ATOM 2285 C CA . LEU B 1 142 ? 3.334 -17.141 4.453 1 95.38 142 LEU B CA 1
ATOM 2286 C C . LEU B 1 142 ? 4.312 -17.547 5.551 1 95.38 142 LEU B C 1
ATOM 2288 O O . LEU B 1 142 ? 3.918 -18.156 6.543 1 95.38 142 LEU B O 1
ATOM 2292 N N . GLY B 1 143 ? 5.609 -17.234 5.344 1 93.88 143 GLY B N 1
ATOM 2293 C CA . GLY B 1 143 ? 6.625 -17.625 6.309 1 93.88 143 GLY B CA 1
ATOM 2294 C C . GLY B 1 143 ? 7.234 -18.984 6.02 1 93.88 143 GLY B C 1
ATOM 2295 O O . GLY B 1 143 ? 7.773 -19.625 6.918 1 93.88 143 GLY B O 1
ATOM 2296 N N . ARG B 1 144 ? 7.047 -19.422 4.848 1 93.44 144 ARG B N 1
ATOM 2297 C CA . ARG B 1 144 ? 7.574 -20.719 4.434 1 93.44 144 ARG B CA 1
ATOM 2298 C C . ARG B 1 144 ? 8.734 -20.547 3.457 1 93.44 144 ARG B C 1
ATOM 2300 O O . ARG B 1 144 ? 8.742 -21.156 2.387 1 93.44 144 ARG B O 1
ATOM 2307 N N . ALA B 1 145 ? 9.695 -19.828 3.85 1 90.44 145 ALA B N 1
ATOM 2308 C CA . ALA B 1 145 ? 10.812 -19.484 2.982 1 90.44 145 ALA B CA 1
ATOM 2309 C C . ALA B 1 145 ? 11.562 -20.734 2.525 1 90.44 145 ALA B C 1
ATOM 2311 O O . ALA B 1 145 ? 12.07 -20.797 1.405 1 90.44 145 ALA B O 1
ATOM 2312 N N . LYS B 1 146 ? 11.656 -21.703 3.311 1 89.94 146 LYS B N 1
ATOM 2313 C CA . LYS B 1 146 ? 12.344 -22.938 2.939 1 89.94 146 LYS B CA 1
ATOM 2314 C C . LYS B 1 146 ? 11.641 -23.625 1.768 1 89.94 146 LYS B C 1
ATOM 2316 O O . LYS B 1 146 ? 12.297 -24.094 0.835 1 89.94 146 LYS B O 1
ATOM 2321 N N . ASP B 1 147 ? 10.305 -23.641 1.824 1 90.25 147 ASP B N 1
ATOM 2322 C CA . ASP B 1 147 ? 9.531 -24.219 0.729 1 90.25 147 ASP B CA 1
ATOM 2323 C C . ASP B 1 147 ? 9.656 -23.375 -0.537 1 90.25 147 ASP B C 1
ATOM 2325 O O . ASP B 1 147 ? 9.602 -23.891 -1.649 1 90.25 147 ASP B O 1
ATOM 2329 N N . ALA B 1 148 ? 9.82 -22.078 -0.374 1 91.5 148 ALA B N 1
ATOM 2330 C CA . ALA B 1 148 ? 9.922 -21.141 -1.493 1 91.5 148 ALA B CA 1
ATOM 2331 C C . ALA B 1 148 ? 11.227 -21.359 -2.262 1 91.5 148 ALA B C 1
ATOM 2333 O O . ALA B 1 148 ? 11.289 -21.094 -3.465 1 91.5 148 ALA B O 1
ATOM 2334 N N . ALA B 1 149 ? 12.227 -21.812 -1.626 1 88.38 149 ALA B N 1
ATOM 2335 C CA . ALA B 1 149 ? 13.57 -21.953 -2.191 1 88.38 149 ALA B CA 1
ATOM 2336 C C . ALA B 1 149 ? 13.57 -22.938 -3.354 1 88.38 149 ALA B C 1
ATOM 2338 O O . ALA B 1 149 ? 14.422 -22.859 -4.25 1 88.38 149 ALA B O 1
ATOM 2339 N N . LYS B 1 150 ? 12.656 -23.844 -3.412 1 88 150 LYS B N 1
ATOM 2340 C CA . LYS B 1 150 ? 12.609 -24.844 -4.48 1 88 150 LYS B CA 1
ATOM 2341 C C . LYS B 1 150 ? 12.305 -24.188 -5.824 1 88 150 LYS B C 1
ATOM 2343 O O . LYS B 1 150 ? 12.633 -24.734 -6.879 1 88 150 LYS B O 1
ATOM 2348 N N . PHE B 1 151 ? 11.633 -23.047 -5.715 1 87.06 151 PHE B N 1
ATOM 2349 C CA . PHE B 1 151 ? 11.281 -22.359 -6.945 1 87.06 151 PHE B CA 1
ATOM 2350 C C . PHE B 1 151 ? 12.43 -21.469 -7.418 1 87.06 151 PHE B C 1
ATOM 2352 O O . PHE B 1 151 ? 12.461 -21.047 -8.578 1 87.06 151 PHE B O 1
ATOM 2359 N N . SER B 1 152 ? 13.281 -21.016 -6.504 1 73.31 152 SER B N 1
ATOM 2360 C CA . SER B 1 152 ? 14.453 -20.234 -6.867 1 73.31 152 SER B CA 1
ATOM 2361 C C . SER B 1 152 ? 15.492 -21.094 -7.582 1 73.31 152 SER B C 1
ATOM 2363 O O . SER B 1 152 ? 16.156 -20.625 -8.516 1 73.31 152 SER B O 1
ATOM 2365 N N . LEU B 1 153 ? 15.688 -22.297 -7.152 1 60.12 153 LEU B N 1
ATOM 2366 C CA . LEU B 1 153 ? 16.688 -23.234 -7.648 1 60.12 153 LEU B CA 1
ATOM 2367 C C . LEU B 1 153 ? 16.297 -23.781 -9.016 1 60.12 153 LEU B C 1
ATOM 2369 O O . LEU B 1 153 ? 17.141 -24 -9.875 1 60.12 153 LEU B O 1
ATOM 2373 N N . SER B 1 154 ? 15.016 -24.062 -9.258 1 53.22 154 SER B N 1
ATOM 2374 C CA . SER B 1 154 ? 14.625 -24.641 -10.531 1 53.22 154 SER B CA 1
ATOM 2375 C C . SER B 1 154 ? 14.961 -23.719 -11.695 1 53.22 154 SER B C 1
ATOM 2377 O O . SER B 1 154 ? 15.211 -24.188 -12.812 1 53.22 154 SER B O 1
ATOM 2379 N N . ALA B 1 155 ? 14.945 -22.422 -11.633 1 49.84 155 ALA B N 1
ATOM 2380 C CA . ALA B 1 155 ? 15.375 -21.516 -12.695 1 49.84 155 ALA B CA 1
ATOM 2381 C C . ALA B 1 155 ? 16.828 -21.766 -13.078 1 49.84 155 ALA B C 1
ATOM 2383 O O . ALA B 1 155 ? 17.219 -21.609 -14.242 1 49.84 155 ALA B O 1
ATOM 2384 N N . LEU B 1 156 ? 17.688 -22.062 -12.18 1 44.59 156 LEU B N 1
ATOM 2385 C CA . LEU B 1 156 ? 19.078 -22.328 -12.492 1 44.59 156 LEU B CA 1
ATOM 2386 C C . LEU B 1 156 ? 19.219 -23.641 -13.266 1 44.59 156 LEU B C 1
ATOM 2388 O O . LEU B 1 156 ? 20.109 -23.781 -14.102 1 44.59 156 LEU B O 1
ATOM 2392 N N . SER B 1 157 ? 18.453 -24.609 -12.93 1 42.16 157 SER B N 1
ATOM 2393 C CA . SER B 1 157 ? 18.75 -25.922 -13.477 1 42.16 157 SER B CA 1
ATOM 2394 C C . SER B 1 157 ? 18.203 -26.078 -14.891 1 42.16 157 SER B C 1
ATOM 2396 O O . SER B 1 157 ? 18.469 -27.078 -15.555 1 42.16 157 SER B O 1
ATOM 2398 N N . GLY B 1 158 ? 17.344 -25.234 -15.375 1 40.31 158 GLY B N 1
ATOM 2399 C CA . GLY B 1 158 ? 16.859 -25.531 -16.719 1 40.31 158 GLY B CA 1
ATOM 2400 C C . GLY B 1 158 ? 17.906 -25.297 -17.781 1 40.31 158 GLY B C 1
ATOM 2401 O O . GLY B 1 158 ? 17.594 -25.344 -18.984 1 40.31 158 GLY B O 1
ATOM 2402 N N . GLY B 1 159 ? 18.984 -24.672 -17.5 1 35.81 159 GLY B N 1
ATOM 2403 C CA . GLY B 1 159 ? 19.969 -24.672 -18.562 1 35.81 159 GLY B CA 1
ATOM 2404 C C . GLY B 1 159 ? 20.562 -26.031 -18.844 1 35.81 159 GLY B C 1
ATOM 2405 O O . GLY B 1 159 ? 21.547 -26.156 -19.578 1 35.81 159 GLY B O 1
ATOM 2406 N N . ALA B 1 160 ? 20.156 -27.156 -18.281 1 30.97 160 ALA B N 1
ATOM 2407 C CA . ALA B 1 160 ? 20.844 -28.312 -18.875 1 30.97 160 ALA B CA 1
ATOM 2408 C C . ALA B 1 160 ? 20.188 -28.719 -20.188 1 30.97 160 ALA B C 1
ATOM 2410 O O . ALA B 1 160 ? 18.969 -28.578 -20.359 1 30.97 160 ALA B O 1
#

Nearest PDB structures (foldseek):
  7bzy-asse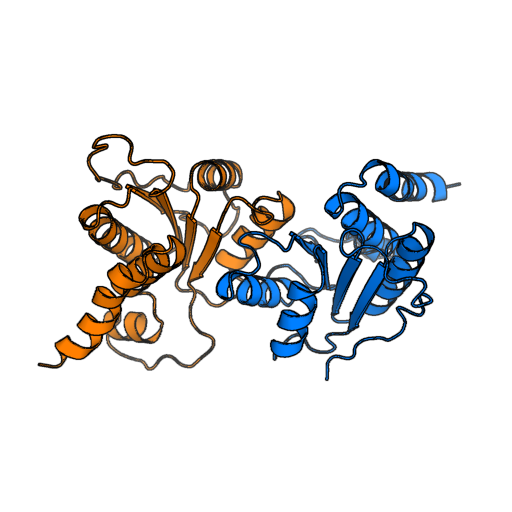mbly1_13  TM=9.328E-01  e=6.161E-13  Arabidopsis thaliana
  7bzx-assembly1_A  TM=9.079E-01  e=1.919E-13  Arabidopsis thaliana
  7bzx-assembly1_B  TM=8.913E-01  e=1.249E-13  Arabidopsis thaliana
  6yaj-assembly1_AAA  TM=9.179E-01  e=1.977E-08  Carboxydothermus hydrogenoformans
  6cer-assembly1_D  TM=8.401E-01  e=5.612E-06  Homo sapiens